Protein 4DYV (pdb70)

Organism: Xanthobacter autotrophicus (strain ATCC BAA-1158 / Py2) (NCBI:txid78245)

Structure (mmCIF, N/CA/C/O backbone):
data_4DYV
#
_entry.id   4DYV
#
_cell.length_a   71.901
_cell.length_b   83.046
_cell.length_c   93.503
_cell.angle_alpha   90.00
_cell.angle_beta   90.00
_cell.angle_gamma   90.00
#
_symmetry.space_group_name_H-M   'I 2 2 2'
#
loop_
_entity.id
_entity.type
_entity.pdbx_description
1 polymer 'Short-chain dehydrogenase/reductase SDR'
2 non-polymer 'CHLORIDE ION'
3 water water
#
loop_
_atom_site.group_PDB
_atom_site.id
_atom_site.type_symbol
_atom_site.label_atom_id
_atom_site.label_alt_id
_atom_site.label_comp_id
_atom_site.label_asym_id
_atom_site.label_entity_id
_atom_site.label_seq_id
_atom_site.pdbx_PDB_ins_code
_atom_site.Cartn_x
_atom_site.Cartn_y
_atom_site.Cartn_z
_atom_site.occupancy
_atom_site.B_iso_or_equiv
_atom_site.auth_seq_id
_atom_site.auth_comp_id
_atom_site.auth_asym_id
_atom_site.auth_atom_id
_atom_site.pdbx_PDB_model_num
ATOM 1 N N . LYS A 1 28 ? 27.310 14.272 13.101 1.00 36.84 28 LYS A N 1
ATOM 2 C CA . LYS A 1 28 ? 25.873 14.025 13.639 1.00 35.52 28 LYS A CA 1
ATOM 3 C C . LYS A 1 28 ? 25.823 13.852 15.193 1.00 31.80 28 LYS A C 1
ATOM 4 O O . LYS A 1 28 ? 25.050 14.595 15.768 1.00 32.62 28 LYS A O 1
ATOM 6 N N . LYS A 1 29 ? 26.596 12.967 15.891 1.00 28.67 29 LYS A N 1
ATOM 7 C CA . LYS A 1 29 ? 26.599 13.119 17.393 1.00 22.84 29 LYS A CA 1
ATOM 8 C C . LYS A 1 29 ? 27.536 14.274 17.731 1.00 19.43 29 LYS A C 1
ATOM 9 O O . LYS A 1 29 ? 28.547 14.402 17.024 1.00 18.54 29 LYS A O 1
ATOM 15 N N . ILE A 1 30 ? 27.245 15.058 18.773 1.00 17.15 30 ILE A N 1
ATOM 16 C CA . ILE A 1 30 ? 27.991 16.256 19.024 1.00 15.79 30 ILE A CA 1
ATOM 17 C C . ILE A 1 30 ? 28.655 16.075 20.407 1.00 16.16 30 ILE A C 1
ATOM 18 O O . ILE A 1 30 ? 27.952 15.762 21.374 1.00 16.29 30 ILE A O 1
ATOM 23 N N . ALA A 1 31 ? 29.953 16.422 20.503 1.00 15.60 31 ALA A N 1
ATOM 24 C CA . ALA A 1 31 ? 30.676 16.385 21.792 1.00 14.34 31 ALA A CA 1
ATOM 25 C C . ALA A 1 31 ? 31.224 17.685 22.189 1.00 15.02 31 ALA A C 1
ATOM 26 O O . ALA A 1 31 ? 31.681 18.414 21.336 1.00 15.92 31 ALA A O 1
ATOM 28 N N . ILE A 1 32 ? 31.251 17.993 23.507 1.00 12.79 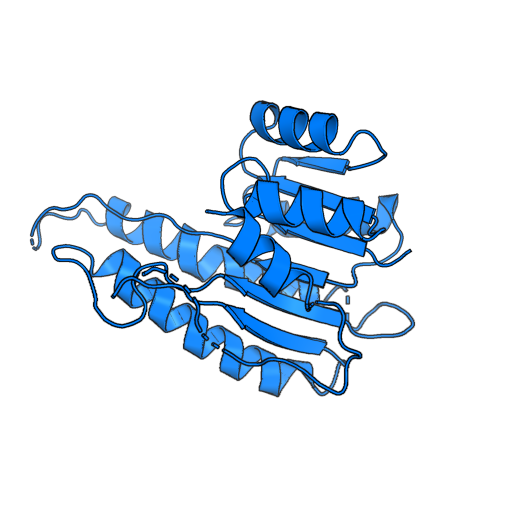32 ILE A N 1
ATOM 29 C CA . ILE A 1 32 ? 32.033 19.113 24.018 1.00 12.06 32 ILE A CA 1
ATOM 30 C C . ILE A 1 32 ? 33.187 18.468 24.774 1.00 13.27 32 ILE A C 1
ATOM 31 O O . ILE A 1 32 ? 32.952 17.557 25.596 1.00 13.59 32 ILE A O 1
ATOM 36 N N . VAL A 1 33 ? 34.416 18.894 24.469 1.00 11.54 33 VAL A N 1
ATOM 37 C CA . VAL A 1 33 ? 35.600 18.311 25.152 1.00 12.70 33 VAL A CA 1
ATOM 38 C C . VAL A 1 33 ? 36.290 19.438 25.879 1.00 12.65 33 VAL A C 1
ATOM 39 O O . VAL A 1 33 ? 36.719 20.435 25.225 1.00 13.73 33 VAL A O 1
ATOM 43 N N . THR A 1 34 ? 36.361 19.374 27.230 1.00 12.52 34 THR A N 1
ATOM 44 C CA . THR A 1 34 ? 37.131 20.400 27.973 1.00 12.37 34 THR A CA 1
ATOM 45 C C . THR A 1 34 ? 38.605 19.983 28.084 1.00 13.43 34 THR A C 1
ATOM 46 O O . THR A 1 34 ? 38.923 18.826 27.884 1.00 12.35 34 THR A O 1
ATOM 50 N N . GLY A 1 35 ? 39.492 20.947 28.375 1.00 13.74 35 GLY A N 1
ATOM 51 C CA . GLY A 1 35 ? 40.931 20.728 28.380 1.00 14.24 35 GLY A CA 1
ATOM 52 C C . GLY A 1 35 ? 41.386 20.253 27.007 1.00 14.80 35 GLY A C 1
ATOM 53 O O . GLY A 1 35 ? 42.337 19.482 26.859 1.00 13.66 35 GLY A O 1
ATOM 54 N N . ALA A 1 36 ? 40.735 20.749 25.959 1.00 12.52 36 ALA A N 1
ATOM 55 C CA . ALA A 1 36 ? 40.949 20.145 24.676 1.00 12.51 36 ALA A CA 1
ATOM 56 C C . ALA A 1 36 ? 42.237 20.575 23.977 1.00 14.37 36 ALA A C 1
ATOM 57 O O . ALA A 1 36 ? 42.542 20.054 22.799 1.00 15.45 36 ALA A O 1
ATOM 59 N N . GLY A 1 37 ? 42.939 21.584 24.546 1.00 13.54 37 GLY A N 1
ATOM 60 C CA . GLY A 1 37 ? 44.206 22.053 23.960 1.00 12.26 37 GLY A CA 1
ATOM 61 C C . GLY A 1 37 ? 45.443 21.223 24.291 1.00 14.33 37 GLY A C 1
ATOM 62 O O . GLY A 1 37 ? 46.558 21.506 23.799 1.00 15.96 37 GLY A O 1
ATOM 63 N N . SER A 1 38 ? 45.289 20.139 25.067 1.00 13.50 38 SER A N 1
ATOM 64 C CA . SER A 1 38 ? 46.468 19.411 25.441 1.00 15.67 38 SER A CA 1
ATOM 65 C C . SER A 1 38 ? 46.165 17.983 25.867 1.00 14.75 38 SER A C 1
ATOM 66 O O . SER A 1 38 ? 45.027 17.670 26.227 1.00 14.83 38 SER A O 1
ATOM 69 N N . GLY A 1 39 ? 47.188 17.149 25.848 1.00 13.69 39 GLY A N 1
ATOM 70 C CA . GLY A 1 39 ? 47.117 15.862 26.609 1.00 13.99 39 GLY A CA 1
ATOM 71 C C . GLY A 1 39 ? 45.901 15.047 26.223 1.00 14.17 39 GLY A C 1
ATOM 72 O O . GLY A 1 39 ? 45.605 14.850 25.042 1.00 14.89 39 GLY A O 1
ATOM 73 N N . VAL A 1 40 ? 45.245 14.492 27.247 1.00 13.53 40 VAL A N 1
ATOM 74 C CA . VAL A 1 40 ? 44.145 13.547 26.970 1.00 14.66 40 VAL A CA 1
ATOM 75 C C . VAL A 1 40 ? 42.965 14.268 26.358 1.00 14.08 40 VAL A C 1
ATOM 76 O O . VAL A 1 40 ? 42.269 13.713 25.563 1.00 13.35 40 VAL A O 1
ATOM 80 N N . GLY A 1 41 ? 42.777 15.545 26.709 1.00 13.09 41 GLY A N 1
ATOM 81 C CA . GLY A 1 41 ? 41.628 16.323 26.138 1.00 13.58 41 GLY A CA 1
ATOM 82 C C . GLY A 1 41 ? 41.811 16.440 24.613 1.00 13.91 41 GLY A C 1
ATOM 83 O O . GLY A 1 41 ? 40.891 16.189 23.831 1.00 12.50 41 GLY A O 1
ATOM 84 N N . ARG A 1 42 ? 42.997 16.846 24.172 1.00 14.37 42 ARG A N 1
ATOM 85 C CA . ARG A 1 42 ? 43.260 16.881 22.750 1.00 14.11 42 ARG A CA 1
ATOM 86 C C . ARG A 1 42 ? 43.080 15.513 22.099 1.00 12.51 42 ARG A C 1
ATOM 87 O O . ARG A 1 42 ? 42.442 15.411 21.034 1.00 13.71 42 ARG A O 1
ATOM 95 N N . ALA A 1 43 ? 43.637 14.459 22.686 1.00 12.72 43 ALA A N 1
ATOM 96 C CA . ALA A 1 43 ? 43.533 13.126 22.082 1.00 14.49 43 ALA A CA 1
ATOM 97 C C . ALA A 1 43 ? 42.058 12.681 21.976 1.00 13.96 43 ALA A C 1
ATOM 98 O O . ALA A 1 43 ? 41.636 12.119 20.921 1.00 14.10 43 ALA A O 1
ATOM 100 N N . VAL A 1 44 ? 41.270 12.937 23.034 1.00 13.01 44 VAL A N 1
ATOM 101 C CA . VAL A 1 44 ? 39.823 12.601 22.960 1.00 13.57 44 VAL A CA 1
ATOM 102 C C . VAL A 1 44 ? 39.107 13.395 21.881 1.00 14.11 44 VAL A C 1
ATOM 103 O O . VAL A 1 44 ? 38.315 12.833 21.086 1.00 15.83 44 VAL A O 1
ATOM 107 N N . ALA A 1 45 ? 39.363 14.702 21.815 1.00 13.28 45 ALA A N 1
ATOM 108 C CA . ALA A 1 45 ? 38.696 15.477 20.777 1.00 15.55 45 ALA A CA 1
ATOM 109 C C . ALA A 1 45 ? 39.031 14.976 19.363 1.00 13.85 45 ALA A C 1
ATOM 110 O O . ALA A 1 45 ? 38.102 14.840 18.522 1.00 15.65 45 ALA A O 1
ATOM 112 N N . VAL A 1 46 ? 40.311 14.782 19.074 1.00 14.29 46 VAL A N 1
ATOM 113 C CA . VAL A 1 46 ? 40.748 14.180 17.784 1.00 15.10 46 VAL A CA 1
ATOM 114 C C . VAL A 1 46 ? 40.112 12.788 17.516 1.00 16.68 46 VAL A C 1
ATOM 115 O O . VAL A 1 46 ? 39.563 12.553 16.397 1.00 18.57 46 VAL A O 1
ATOM 119 N N . ALA A 1 47 ? 40.073 11.911 18.512 1.00 15.04 47 ALA A N 1
ATOM 120 C CA . ALA A 1 47 ? 39.483 10.574 18.349 1.00 15.93 47 ALA A CA 1
ATOM 121 C C . ALA A 1 47 ? 37.947 10.654 18.149 1.00 16.66 47 ALA A C 1
ATOM 122 O O . ALA A 1 47 ? 37.415 9.873 17.280 1.00 17.37 47 ALA A O 1
ATOM 124 N N . LEU A 1 48 ? 37.233 11.507 18.912 1.00 16.02 48 LEU A N 1
ATOM 125 C CA . LEU A 1 48 ? 35.783 11.659 18.685 1.00 15.91 48 LEU A CA 1
ATOM 126 C C . LEU A 1 48 ? 35.512 12.202 17.297 1.00 16.91 48 LEU A C 1
ATOM 127 O O . LEU A 1 48 ? 34.619 11.687 16.547 1.00 15.09 48 LEU A O 1
ATOM 132 N N . ALA A 1 49 ? 36.275 13.205 16.885 1.00 17.08 49 ALA A N 1
ATOM 133 C CA . ALA A 1 49 ? 36.066 13.736 15.520 1.00 18.93 49 ALA A CA 1
ATOM 134 C C . ALA A 1 49 ? 36.349 12.648 14.458 1.00 21.86 49 ALA A C 1
ATOM 135 O O . ALA A 1 49 ? 35.538 12.513 13.479 1.00 21.61 49 ALA A O 1
ATOM 137 N N . GLY A 1 50 ? 37.416 11.846 14.664 1.00 20.90 50 GLY A N 1
ATOM 138 C CA . GLY A 1 50 ? 37.729 10.703 13.762 1.00 24.68 50 GLY A CA 1
ATOM 139 C C . GLY A 1 50 ? 36.626 9.663 13.684 1.00 26.18 50 GLY A C 1
ATOM 140 O O . GLY A 1 50 ? 36.424 9.063 12.634 1.00 25.01 50 GLY A O 1
ATOM 141 N N . ALA A 1 51 ? 35.855 9.537 14.743 1.00 24.19 51 ALA A N 1
ATOM 142 C CA . ALA A 1 51 ? 34.723 8.595 14.842 1.00 24.80 51 ALA A CA 1
ATOM 143 C C . ALA A 1 51 ? 33.452 9.257 14.320 1.00 24.67 51 ALA A C 1
ATOM 144 O O . ALA A 1 51 ? 32.363 8.700 14.475 1.00 25.55 51 ALA A O 1
ATOM 146 N N . GLY A 1 52 ? 33.588 10.473 13.808 1.00 23.98 52 GLY A N 1
ATOM 147 C CA . GLY A 1 52 ? 32.488 11.143 13.126 1.00 24.00 52 GLY A CA 1
ATOM 148 C C . GLY A 1 52 ? 31.659 12.124 13.969 1.00 22.34 52 GLY A C 1
ATOM 149 O O . GLY A 1 52 ? 30.600 12.637 13.504 1.00 21.79 52 GLY A O 1
ATOM 150 N N . TYR A 1 53 ? 32.119 12.472 15.173 1.00 18.32 53 TYR A N 1
ATOM 151 C CA . TYR A 1 53 ? 31.432 13.497 15.967 1.00 16.44 53 TYR A CA 1
ATOM 152 C C . TYR A 1 53 ? 31.726 14.857 15.512 1.00 17.71 53 TYR A C 1
ATOM 153 O O . TYR A 1 53 ? 32.830 15.119 15.008 1.00 17.76 53 TYR A O 1
ATOM 162 N N . GLY A 1 54 ? 30.750 15.756 15.691 1.00 18.17 54 GLY A N 1
ATOM 163 C CA . GLY A 1 54 ? 31.038 17.204 15.646 1.00 19.34 54 GLY A CA 1
ATOM 164 C C . GLY A 1 54 ? 31.594 17.575 17.028 1.00 20.82 54 GLY A C 1
ATOM 165 O O . GLY A 1 54 ? 31.095 17.069 18.057 1.00 18.69 54 GLY A O 1
ATOM 166 N N . VAL A 1 55 ? 32.643 18.370 17.037 1.00 17.55 55 VAL A N 1
ATOM 167 C CA . VAL A 1 55 ? 33.301 18.645 18.341 1.00 17.04 55 VAL A CA 1
ATOM 168 C C . VAL A 1 55 ? 33.498 20.133 18.637 1.00 18.72 55 VAL A C 1
ATOM 169 O O . VAL A 1 55 ? 34.090 20.914 17.799 1.00 19.78 55 VAL A O 1
ATOM 173 N N . ALA A 1 56 ? 33.058 20.530 19.831 1.00 15.17 56 ALA A N 1
ATOM 174 C CA . ALA A 1 56 ? 33.405 21.810 20.376 1.00 15.33 56 ALA A CA 1
ATOM 175 C C . ALA A 1 56 ? 34.608 21.648 21.339 1.00 15.71 56 ALA A C 1
ATOM 176 O O . ALA A 1 56 ? 34.597 20.775 22.233 1.00 16.65 56 ALA A O 1
ATOM 178 N N . LEU A 1 57 ? 35.654 22.480 21.143 1.00 14.18 57 LEU A N 1
ATOM 179 C CA . LEU A 1 57 ? 36.939 22.382 21.885 1.00 14.94 57 LEU A CA 1
ATOM 180 C C . LEU A 1 57 ? 36.992 23.478 22.897 1.00 15.16 57 LEU A C 1
ATOM 181 O O . LEU A 1 57 ? 37.023 24.667 22.521 1.00 16.65 57 LEU A O 1
ATOM 186 N N . ALA A 1 58 ? 36.956 23.112 24.191 1.00 14.86 58 ALA A N 1
ATOM 187 C CA . ALA A 1 58 ? 36.934 24.101 25.262 1.00 15.32 58 ALA A CA 1
ATOM 188 C C . ALA A 1 58 ? 38.246 24.032 26.023 1.00 15.52 58 ALA A C 1
ATOM 189 O O . ALA A 1 58 ? 38.786 22.949 26.289 1.00 16.38 58 ALA A O 1
ATOM 191 N N . GLY A 1 59 ? 38.805 25.206 26.299 1.00 17.53 59 GLY A N 1
ATOM 192 C CA . GLY A 1 59 ? 40.050 25.286 27.100 1.00 16.48 59 GLY A CA 1
ATOM 193 C C . GLY A 1 59 ? 40.404 26.745 27.302 1.00 18.40 59 GLY A C 1
ATOM 194 O O . GLY A 1 59 ? 39.831 27.620 26.625 1.00 17.35 59 GLY A O 1
ATOM 195 N N . ARG A 1 60 ? 41.385 26.997 28.169 1.00 17.66 60 ARG A N 1
ATOM 196 C CA . ARG A 1 60 ? 41.646 28.416 28.566 1.00 19.77 60 ARG A CA 1
ATOM 197 C C . ARG A 1 60 ? 42.333 29.199 27.420 1.00 21.00 60 ARG A C 1
ATOM 198 O O . ARG A 1 60 ? 42.076 30.422 27.255 1.00 21.60 60 ARG A O 1
ATOM 201 N N . ARG A 1 61 ? 43.205 28.520 26.651 1.00 17.87 61 ARG A N 1
ATOM 202 C CA . ARG A 1 61 ? 43.997 29.208 25.616 1.00 18.71 61 ARG A CA 1
ATOM 203 C C . ARG A 1 61 ? 43.587 28.878 24.185 1.00 18.30 61 ARG A C 1
ATOM 204 O O . ARG A 1 61 ? 43.502 27.708 23.779 1.00 16.37 61 ARG A O 1
ATOM 212 N N . LEU A 1 62 ? 43.332 29.944 23.404 1.00 16.53 62 LEU A N 1
ATOM 213 C CA . LEU A 1 62 ? 42.970 29.765 22.001 1.00 17.39 62 LEU A CA 1
ATOM 214 C C . LEU A 1 62 ? 44.085 29.081 21.210 1.00 16.34 62 LEU A C 1
ATOM 215 O O . LEU A 1 62 ? 43.759 28.282 20.295 1.00 16.92 62 LEU A O 1
ATOM 220 N N . ASP A 1 63 ? 45.355 29.396 21.501 1.00 17.35 63 ASP A N 1
ATOM 221 C CA . ASP A 1 63 ? 46.442 28.850 20.616 1.00 17.28 63 ASP A CA 1
ATOM 2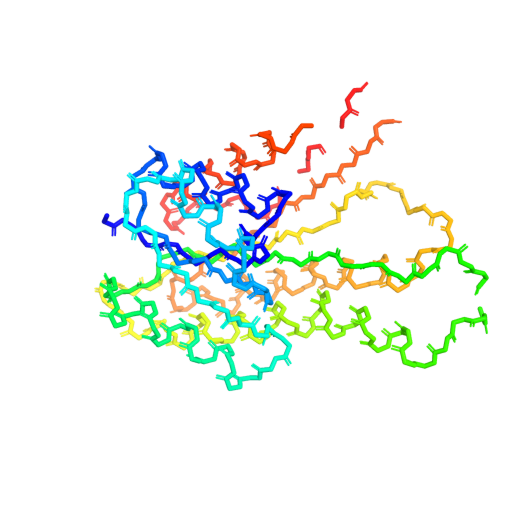22 C C . ASP A 1 63 ? 46.411 27.316 20.520 1.00 16.58 63 ASP A C 1
ATOM 223 O O . ASP A 1 63 ? 46.463 26.737 19.464 1.00 16.63 63 ASP A O 1
ATOM 228 N N . ALA A 1 64 ? 46.366 26.702 21.698 1.00 15.55 64 ALA A N 1
ATOM 229 C CA . ALA A 1 64 ? 46.417 25.241 21.741 1.00 12.72 64 ALA A CA 1
ATOM 230 C C . ALA A 1 64 ? 45.092 24.659 21.221 1.00 13.77 64 ALA A C 1
ATOM 231 O O . ALA A 1 64 ? 45.103 23.538 20.646 1.00 12.88 64 ALA A O 1
ATOM 233 N N . LEU A 1 65 ? 43.946 25.330 21.435 1.00 14.50 65 LEU A N 1
ATOM 234 C CA . LEU A 1 65 ? 42.701 24.890 20.826 1.00 14.81 65 LEU A CA 1
ATOM 235 C C . LEU A 1 65 ? 42.816 24.907 19.331 1.00 16.54 65 LEU A C 1
ATOM 236 O O . LEU A 1 65 ? 42.358 23.969 18.654 1.00 16.45 65 LEU A O 1
ATOM 241 N N . GLN A 1 66 ? 43.412 25.981 18.821 1.00 18.44 66 GLN A N 1
ATOM 242 C CA . GLN A 1 66 ? 43.606 26.000 17.358 1.00 19.79 66 GLN A CA 1
ATOM 243 C C . GLN A 1 66 ? 44.416 24.846 16.807 1.00 18.95 66 GLN A C 1
ATOM 244 O O . GLN A 1 66 ? 44.090 24.402 15.681 1.00 20.11 66 GLN A O 1
ATOM 250 N N . GLU A 1 67 ? 45.518 24.432 17.484 1.00 16.09 67 GLU A N 1
ATOM 251 C CA . GLU A 1 67 ? 46.287 23.355 17.015 1.00 15.84 67 GLU A CA 1
ATOM 252 C C . GLU A 1 67 ? 45.437 22.054 17.071 1.00 16.28 67 GLU A C 1
ATOM 253 O O . GLU A 1 67 ? 45.492 21.248 16.137 1.00 17.64 67 GLU A O 1
ATOM 259 N N . THR A 1 68 ? 44.664 21.842 18.139 1.00 14.72 68 THR A N 1
ATOM 260 C CA . THR A 1 68 ? 43.789 20.675 18.129 1.00 14.08 68 THR A CA 1
ATOM 261 C C . THR A 1 68 ? 42.831 20.738 16.893 1.00 15.65 68 THR A C 1
ATOM 262 O O . THR A 1 68 ? 42.621 19.721 16.236 1.00 15.64 68 THR A O 1
ATOM 266 N N . ALA A 1 69 ? 42.221 21.890 16.631 1.00 15.77 69 ALA A N 1
ATOM 267 C CA . ALA A 1 69 ? 41.270 22.003 15.491 1.00 17.90 69 ALA A CA 1
ATOM 268 C C . ALA A 1 69 ? 42.024 21.686 14.162 1.00 18.65 69 ALA A C 1
ATOM 269 O O . ALA A 1 69 ? 41.486 21.004 13.282 1.00 18.52 69 ALA A O 1
ATOM 271 N N . ALA A 1 70 ? 43.300 22.096 14.063 1.00 18.33 70 ALA A N 1
ATOM 272 C CA . ALA A 1 70 ? 44.101 21.819 12.851 1.00 20.02 70 ALA A CA 1
ATOM 273 C C . ALA A 1 70 ? 44.352 20.350 12.656 1.00 22.36 70 ALA A C 1
ATOM 274 O O . ALA A 1 70 ? 44.312 19.836 11.514 1.00 22.62 70 ALA A O 1
ATOM 276 N N . GLU A 1 71 ? 44.529 19.651 13.746 1.00 18.48 71 GLU A N 1
ATOM 277 C CA . GLU A 1 71 ? 44.694 18.234 13.715 1.00 21.44 71 GLU A CA 1
ATOM 278 C C . GLU A 1 71 ? 43.462 17.484 13.251 1.00 22.39 71 GLU A C 1
ATOM 279 O O . GLU A 1 71 ? 43.560 16.486 12.646 1.00 23.04 71 GLU A O 1
ATOM 285 N N . ILE A 1 72 ? 42.319 17.968 13.670 1.00 22.91 72 ILE A N 1
ATOM 286 C CA . ILE A 1 72 ? 41.025 17.464 13.251 1.00 24.13 72 ILE A CA 1
ATOM 287 C C . ILE A 1 72 ? 40.728 17.742 11.787 1.00 27.65 72 ILE A C 1
ATOM 288 O O . ILE A 1 72 ? 40.216 16.922 11.099 1.00 27.67 72 ILE A O 1
ATOM 293 N N . GLY A 1 73 ? 41.060 18.931 11.365 1.00 31.70 73 GLY A N 1
ATOM 294 C CA . GLY A 1 73 ? 41.045 19.269 9.973 1.00 38.75 73 GLY A CA 1
ATOM 295 C C . GLY A 1 73 ? 39.703 19.085 9.347 1.00 42.41 73 GLY A C 1
ATOM 296 O O . GLY A 1 73 ? 39.570 18.584 8.245 1.00 46.82 73 GLY A O 1
ATOM 297 N N . ASP A 1 74 ? 38.692 19.458 10.097 1.00 44.38 74 ASP A N 1
ATOM 298 C CA . ASP A 1 74 ? 37.343 19.360 9.636 1.00 44.06 74 ASP A CA 1
ATOM 299 C C . ASP A 1 74 ? 36.640 20.607 10.126 1.00 42.80 74 ASP A C 1
ATOM 300 O O . ASP A 1 74 ? 37.006 21.686 9.725 1.00 43.40 74 ASP A O 1
ATOM 305 N N . ASP A 1 75 ? 35.651 20.457 10.983 1.00 40.05 75 ASP A N 1
ATOM 306 C CA . ASP A 1 75 ? 34.886 21.604 11.385 1.00 36.90 75 ASP A CA 1
ATOM 307 C C . ASP A 1 75 ? 34.813 21.714 12.897 1.00 33.46 75 ASP A C 1
ATOM 308 O O . ASP A 1 75 ? 33.782 22.022 13.428 1.00 32.39 75 ASP A O 1
ATOM 313 N N . ALA A 1 76 ? 35.901 21.415 13.590 1.00 29.23 76 ALA A N 1
ATOM 314 C CA . ALA A 1 76 ? 35.899 21.609 15.060 1.00 24.64 76 ALA A CA 1
ATOM 315 C C . ALA A 1 76 ? 35.675 23.075 15.387 1.00 24.57 76 ALA A C 1
ATOM 316 O O . ALA A 1 76 ? 36.108 23.958 14.640 1.00 26.25 76 ALA A O 1
ATOM 318 N N . LEU A 1 77 ? 35.008 23.385 16.474 1.00 21.22 77 LEU A N 1
ATOM 319 C CA . LEU A 1 77 ? 34.712 24.714 16.852 1.00 19.74 77 LEU A CA 1
ATOM 320 C C . LEU A 1 77 ? 35.656 25.041 18.049 1.00 21.19 77 LEU A C 1
ATOM 321 O O . LEU A 1 77 ? 35.587 24.347 19.097 1.00 20.41 77 LEU A O 1
ATOM 326 N N . CYS A 1 78 ? 36.499 26.074 17.939 1.00 18.92 78 CYS A N 1
ATOM 327 C CA . CYS A 1 78 ? 37.314 26.453 19.105 1.00 18.04 78 CYS A CA 1
ATOM 328 C C . CYS A 1 78 ? 36.512 27.373 19.965 1.00 20.90 78 CYS A C 1
ATOM 329 O O . CYS A 1 78 ? 35.984 28.438 19.439 1.00 20.42 78 CYS A O 1
ATOM 332 N N . VAL A 1 79 ? 36.417 27.077 21.291 1.00 17.55 79 VAL A N 1
ATOM 333 C CA . VAL A 1 79 ? 35.708 27.969 22.228 1.00 18.61 79 VAL A CA 1
ATOM 334 C C . VAL A 1 79 ? 36.545 28.207 23.516 1.00 19.35 79 VAL A C 1
ATOM 335 O O . VAL A 1 79 ? 36.451 27.400 24.476 1.00 17.44 79 VAL A O 1
ATOM 339 N N . PRO A 1 80 ? 37.421 29.229 23.527 1.00 19.12 80 PRO A N 1
ATOM 340 C CA . PRO A 1 80 ? 38.147 29.597 24.746 1.00 19.62 80 PRO A CA 1
ATOM 341 C C . PRO A 1 80 ? 37.120 29.764 25.861 1.00 20.15 80 PRO A C 1
ATOM 342 O O . PRO A 1 80 ? 36.062 30.434 25.677 1.00 21.21 80 PRO A O 1
ATOM 346 N N . THR A 1 81 ? 37.379 29.116 26.975 1.00 18.03 81 THR A N 1
ATOM 347 C CA . THR A 1 81 ? 36.427 28.993 28.064 1.00 17.26 81 THR A CA 1
ATOM 348 C C . THR A 1 81 ? 37.181 28.894 29.370 1.00 17.19 81 THR A C 1
ATOM 349 O O . THR A 1 81 ? 38.226 28.236 29.439 1.00 17.65 81 THR A O 1
ATOM 353 N N . ASP A 1 82 ? 36.636 29.513 30.405 1.00 17.11 82 ASP A N 1
ATOM 354 C CA . ASP A 1 82 ? 37.131 29.268 31.754 1.00 19.13 82 ASP A CA 1
ATOM 355 C C . ASP A 1 82 ? 36.075 28.360 32.387 1.00 18.75 82 ASP A C 1
ATOM 356 O O . ASP A 1 82 ? 35.040 28.843 32.821 1.00 17.21 82 ASP A O 1
ATOM 361 N N . VAL A 1 83 ? 36.342 27.038 32.488 1.00 20.15 83 VAL A N 1
ATOM 362 C CA . VAL A 1 83 ? 35.264 26.179 33.085 1.00 22.50 83 VAL A CA 1
ATOM 363 C C . VAL A 1 83 ? 34.993 26.377 34.580 1.00 23.16 83 VAL A C 1
ATOM 364 O O . VAL A 1 83 ? 33.982 25.826 35.118 1.00 25.06 83 VAL A O 1
ATOM 368 N N . THR A 1 84 ? 35.768 27.229 35.262 1.00 19.89 84 THR A N 1
ATOM 369 C CA . THR A 1 84 ? 35.505 27.524 36.656 1.00 23.50 84 THR A CA 1
ATOM 370 C C . THR A 1 84 ? 34.538 28.654 36.773 1.00 21.73 84 THR A C 1
ATOM 371 O O . THR A 1 84 ? 34.106 29.001 37.868 1.00 22.99 84 THR A O 1
ATOM 375 N N . ASP A 1 85 ? 34.134 29.224 35.596 1.00 20.52 85 ASP A N 1
ATOM 376 C CA . ASP A 1 85 ? 33.273 30.413 35.590 1.00 20.86 85 ASP A CA 1
ATOM 377 C C . ASP A 1 85 ? 31.866 30.106 35.041 1.00 19.60 85 ASP A C 1
ATOM 378 O O . ASP A 1 85 ? 31.752 29.776 33.871 1.00 18.36 85 ASP A O 1
ATOM 383 N N . PRO A 1 86 ? 30.764 30.302 35.842 1.00 19.29 86 PRO A N 1
ATOM 384 C CA . PRO A 1 86 ? 29.466 29.864 35.332 1.00 19.51 86 PRO A CA 1
ATOM 385 C C . PRO A 1 86 ? 29.093 30.515 34.008 1.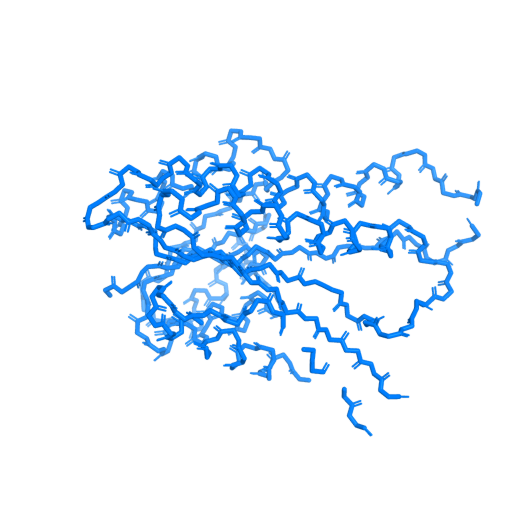00 19.32 86 PRO A C 1
ATOM 386 O O . PRO A 1 86 ? 28.522 29.869 33.123 1.00 17.50 86 PRO A O 1
ATOM 390 N N . ASP A 1 87 ? 29.364 31.822 33.886 1.00 20.09 87 ASP A N 1
ATOM 391 C CA . ASP A 1 87 ? 28.974 32.474 32.605 1.00 21.33 87 ASP A CA 1
ATOM 392 C C . ASP A 1 87 ? 29.748 31.946 31.410 1.00 19.79 87 ASP A C 1
ATOM 393 O O . ASP A 1 87 ? 29.172 31.805 30.371 1.00 19.59 87 ASP A O 1
ATOM 398 N N . SER A 1 88 ? 31.026 31.671 31.583 1.00 19.17 88 SER A N 1
ATOM 399 C CA . SER A 1 88 ? 31.883 31.169 30.488 1.00 18.67 88 SER A CA 1
ATOM 400 C C . SER A 1 88 ? 31.403 29.767 30.112 1.00 17.08 88 SER A C 1
ATOM 401 O O . SER A 1 88 ? 31.354 29.386 28.924 1.00 16.78 88 SER A O 1
ATOM 404 N N . VAL A 1 89 ? 31.036 28.997 31.157 1.00 17.29 89 VAL A N 1
ATOM 405 C CA . VAL A 1 89 ? 30.489 27.680 30.865 1.00 16.20 89 VAL A CA 1
ATOM 406 C C . VAL A 1 89 ? 29.179 27.772 30.062 1.00 17.71 89 VAL A C 1
ATOM 407 O O . VAL A 1 89 ? 28.945 27.012 29.103 1.00 17.08 89 VAL A O 1
ATOM 411 N N . ARG A 1 90 ? 28.259 28.619 30.507 1.00 18.51 90 ARG A N 1
ATOM 412 C CA . ARG A 1 90 ? 27.040 28.765 29.759 1.00 19.50 90 ARG A CA 1
ATOM 413 C C . ARG A 1 90 ? 27.341 29.178 28.336 1.00 18.86 90 ARG A C 1
ATOM 414 O O . ARG A 1 90 ? 26.713 28.684 27.426 1.00 18.90 90 ARG A O 1
ATOM 422 N N . ALA A 1 91 ? 28.314 30.082 28.145 1.00 19.32 91 ALA A N 1
ATOM 423 C CA . ALA A 1 91 ? 28.623 30.546 26.821 1.00 19.38 91 ALA A CA 1
ATOM 424 C C . ALA A 1 91 ? 29.153 29.434 25.933 1.00 16.58 91 ALA A C 1
ATOM 425 O O . ALA A 1 91 ? 28.854 29.382 24.752 1.00 17.94 91 ALA A O 1
ATOM 427 N N . LEU A 1 92 ? 29.902 28.505 26.532 1.00 17.30 92 LEU A N 1
ATOM 428 C CA . LEU A 1 92 ? 30.435 27.375 25.779 1.00 15.98 92 LEU A CA 1
ATOM 429 C C . LEU A 1 92 ? 29.315 26.493 25.274 1.00 15.42 92 LEU A C 1
ATOM 430 O O . LEU A 1 92 ? 29.296 26.091 24.140 1.00 15.08 92 LEU A O 1
ATOM 435 N N . PHE A 1 93 ? 28.371 26.144 26.137 1.00 15.99 93 PHE A N 1
ATOM 436 C CA . PHE A 1 93 ? 27.290 25.293 25.640 1.00 15.40 93 PHE A CA 1
ATOM 437 C C . PHE A 1 93 ? 26.380 25.993 24.607 1.00 17.09 93 PHE A C 1
ATOM 438 O O . PHE A 1 93 ? 25.992 25.400 23.616 1.00 18.08 93 PHE A O 1
ATOM 446 N N . THR A 1 94 ? 26.133 27.254 24.845 1.00 19.19 94 THR A N 1
ATOM 447 C CA . THR A 1 94 ? 25.338 28.070 23.866 1.00 19.41 94 THR A CA 1
ATOM 448 C C . THR A 1 94 ? 25.993 28.131 22.504 1.00 20.11 94 THR A C 1
ATOM 449 O O . THR A 1 94 ? 25.308 27.900 21.467 1.00 21.01 94 THR A O 1
ATOM 453 N N . ALA A 1 95 ? 27.303 28.391 22.453 1.00 19.14 95 ALA A N 1
ATOM 454 C CA . ALA A 1 95 ? 28.104 28.378 21.218 1.00 21.07 95 ALA A CA 1
ATOM 455 C C . ALA A 1 95 ? 27.997 26.999 20.500 1.00 20.21 95 ALA A C 1
ATOM 456 O O . ALA A 1 95 ? 27.864 26.890 19.248 1.00 18.85 95 ALA A O 1
ATOM 458 N N . THR A 1 96 ? 28.058 25.917 21.311 1.00 17.46 96 THR A N 1
ATOM 459 C CA . THR A 1 96 ? 27.952 24.586 20.773 1.00 16.85 96 THR A CA 1
ATOM 460 C C . THR A 1 96 ? 26.607 24.280 20.174 1.00 17.00 96 THR A C 1
ATOM 461 O O . THR A 1 96 ? 26.519 23.754 19.067 1.00 20.31 96 THR A O 1
ATOM 465 N N . VAL A 1 97 ? 25.573 24.649 20.897 1.00 18.69 97 VAL A N 1
ATOM 466 C CA . VAL A 1 97 ? 24.197 24.374 20.395 1.00 20.14 97 VAL A CA 1
ATOM 467 C C . VAL A 1 97 ? 23.921 25.286 19.156 1.00 22.00 97 VAL A C 1
ATOM 468 O O . VAL A 1 97 ? 23.383 24.836 18.152 1.00 23.77 97 VAL A O 1
ATOM 472 N N . GLU A 1 98 ? 24.432 26.510 19.238 1.00 24.30 98 GLU A N 1
ATOM 473 C CA . GLU A 1 98 ? 24.275 27.424 18.055 1.00 27.73 98 GLU A CA 1
ATOM 474 C C . GLU A 1 98 ? 24.923 26.799 16.803 1.00 27.18 98 GLU A C 1
ATOM 475 O O . GLU A 1 98 ? 24.330 26.806 15.703 1.00 27.32 98 GLU A O 1
ATOM 481 N N . LYS A 1 99 ? 26.113 26.243 16.929 1.00 25.75 99 LYS A N 1
ATOM 482 C CA . LYS A 1 99 ? 26.815 25.713 15.804 1.00 25.77 99 LYS A CA 1
ATOM 483 C C . LYS A 1 99 ? 26.325 24.369 15.351 1.00 27.71 99 LYS A C 1
ATOM 484 O O . LYS A 1 99 ? 26.192 24.073 14.102 1.00 25.98 99 LYS A O 1
ATOM 490 N N . PHE A 1 100 ? 26.093 23.492 16.339 1.00 25.73 100 PHE A N 1
ATOM 491 C CA . PHE A 1 100 ? 25.891 22.079 16.009 1.00 26.82 100 PHE A CA 1
ATOM 492 C C . PHE A 1 100 ? 24.477 21.597 16.238 1.00 25.25 100 PHE A C 1
ATOM 493 O O . PHE A 1 100 ? 24.153 20.522 15.715 1.00 28.20 100 PHE A O 1
ATOM 501 N N . GLY A 1 101 ? 23.707 22.299 17.044 1.00 23.30 101 GLY A N 1
ATOM 502 C CA . GLY A 1 101 ? 22.329 21.994 17.249 1.00 24.09 101 GLY A CA 1
ATOM 503 C C . GLY A 1 101 ? 21.908 21.264 18.501 1.00 24.25 101 GLY A C 1
ATOM 504 O O . GLY A 1 101 ? 20.761 21.278 18.820 1.00 26.44 101 GLY A O 1
ATOM 505 N N . ARG A 1 102 ? 22.863 20.660 19.249 1.00 21.24 102 ARG A N 1
ATOM 506 C CA . ARG A 1 102 ? 22.579 19.870 20.426 1.00 18.70 102 ARG A CA 1
ATOM 507 C C . ARG A 1 102 ? 23.939 19.440 20.999 1.00 18.73 102 ARG A C 1
ATOM 508 O O . ARG A 1 102 ? 24.954 19.812 20.431 1.00 18.16 102 ARG A O 1
ATOM 516 N N . VAL A 1 103 ? 23.904 18.784 22.168 1.00 16.38 103 VAL A N 1
ATOM 517 C CA . VAL A 1 103 ? 25.130 18.294 22.773 1.00 16.78 103 VAL A CA 1
ATOM 518 C C . VAL A 1 103 ? 24.842 16.849 23.253 1.00 15.83 103 VAL A C 1
ATOM 519 O O . VAL A 1 103 ? 24.004 16.653 24.147 1.00 15.95 103 VAL A O 1
ATOM 523 N N . ASP A 1 104 ? 25.488 15.869 22.616 1.00 14.13 104 ASP A N 1
ATOM 524 C CA . ASP A 1 104 ? 25.239 14.509 23.031 1.00 13.57 104 ASP A CA 1
ATOM 525 C C . ASP A 1 104 ? 26.216 13.989 24.094 1.00 13.62 104 ASP A C 1
ATOM 526 O O . ASP A 1 104 ? 25.840 13.076 24.872 1.00 13.80 104 ASP A O 1
ATOM 531 N N . VAL A 1 105 ? 27.439 14.501 24.043 1.00 12.36 105 VAL A N 1
ATOM 532 C CA . VAL A 1 105 ? 28.450 13.955 24.993 1.00 13.39 105 VAL A CA 1
ATOM 533 C C . VAL A 1 105 ? 29.225 15.115 25.544 1.00 12.89 105 VAL A C 1
ATOM 534 O O . VAL A 1 105 ? 29.611 16.084 24.832 1.00 14.17 105 VAL A O 1
ATOM 538 N N . LEU A 1 106 ? 29.494 15.071 26.868 1.00 12.59 106 LEU A N 1
ATOM 539 C CA . LEU A 1 106 ? 30.458 16.027 27.465 1.00 12.94 106 LEU A CA 1
ATOM 540 C C . LEU A 1 106 ? 31.607 15.196 28.009 1.00 12.96 106 LEU A C 1
ATOM 541 O O . LEU A 1 106 ? 31.369 14.290 28.773 1.00 12.92 106 LEU A O 1
ATOM 546 N N . PHE A 1 107 ? 32.846 15.521 27.625 1.00 12.60 107 PHE A N 1
ATOM 547 C CA . PHE A 1 107 ? 34.033 14.940 28.327 1.00 13.94 107 PHE A CA 1
ATOM 548 C C . PHE A 1 107 ? 34.510 16.011 29.267 1.00 13.29 107 PHE A C 1
ATOM 549 O O . PHE A 1 107 ? 35.108 17.049 28.868 1.00 12.69 107 PHE A O 1
ATOM 557 N N . ASN A 1 108 ? 34.213 15.789 30.539 1.00 12.92 108 ASN A N 1
ATOM 558 C CA . ASN A 1 108 ? 34.464 16.715 31.623 1.00 15.35 108 ASN A CA 1
ATOM 559 C C . ASN A 1 108 ? 35.849 16.433 32.115 1.00 16.93 108 ASN A C 1
ATOM 560 O O . ASN A 1 108 ? 36.120 15.442 32.868 1.00 18.15 108 ASN A O 1
ATOM 565 N N . ASN A 1 109 ? 36.802 17.226 31.656 1.00 15.70 109 ASN A N 1
ATOM 566 C CA . ASN A 1 109 ? 38.231 16.847 31.762 1.00 16.97 109 ASN A CA 1
ATOM 567 C C . ASN A 1 109 ? 39.006 17.966 32.357 1.00 21.13 109 ASN A C 1
ATOM 568 O O . ASN A 1 109 ? 39.106 19.057 31.718 1.00 22.16 109 ASN A O 1
ATOM 573 N N . ALA A 1 110 ? 39.486 17.761 33.586 1.00 19.33 110 ALA A N 1
ATOM 574 C CA . ALA A 1 110 ? 40.278 18.759 34.266 1.00 20.31 110 ALA A CA 1
ATOM 575 C C . ALA A 1 110 ? 41.313 17.967 34.958 1.00 21.95 110 ALA A C 1
ATOM 576 O O . ALA A 1 110 ? 41.154 16.733 35.109 1.00 23.02 110 ALA A O 1
ATOM 578 N N . GLY A 1 111 ? 42.428 18.600 35.330 1.00 20.73 111 GLY A N 1
ATOM 579 C CA . GLY A 1 111 ? 43.373 17.778 36.143 1.00 24.46 111 GLY A CA 1
ATOM 580 C C . GLY A 1 111 ? 44.545 18.670 36.531 1.00 26.28 111 GLY A C 1
ATOM 581 O O . GLY A 1 111 ? 45.570 18.620 35.878 1.00 31.82 111 GLY A O 1
ATOM 582 N N . THR A 1 112 ? 44.407 19.502 37.522 1.00 23.93 112 THR A N 1
ATOM 583 C CA . THR A 1 112 ? 45.634 20.221 37.992 1.00 24.18 112 THR A CA 1
ATOM 584 C C . THR A 1 112 ? 46.066 19.722 39.369 1.00 22.31 112 THR A C 1
ATOM 585 O O . THR A 1 112 ? 45.255 19.174 40.109 1.00 19.46 112 THR A O 1
ATOM 589 N N . GLY A 1 113 ? 47.316 19.968 39.768 1.00 21.75 113 GLY A N 1
ATOM 590 C CA . GLY A 1 113 ? 47.756 19.563 41.103 1.00 21.80 113 GLY A CA 1
ATOM 591 C C . GLY A 1 113 ? 48.365 20.776 41.771 1.00 21.99 113 GLY A C 1
ATOM 592 O O . GLY A 1 113 ? 48.717 21.749 41.076 1.00 21.60 113 GLY A O 1
ATOM 593 N N . ALA A 1 114 ? 48.547 20.751 43.094 1.00 18.38 114 ALA A N 1
ATOM 594 C CA . ALA A 1 114 ? 49.283 21.849 43.692 1.00 20.48 114 ALA A CA 1
ATOM 595 C C . ALA A 1 114 ? 50.747 21.346 43.692 1.00 21.31 114 ALA A C 1
ATOM 596 O O . ALA A 1 114 ? 51.015 20.185 43.439 1.00 19.71 114 ALA A O 1
ATOM 598 N N . PRO A 1 115 ? 51.697 22.216 44.041 1.00 22.26 115 PRO A N 1
ATOM 599 C CA . PRO A 1 115 ? 53.068 21.757 44.152 1.00 22.41 115 PRO A CA 1
ATOM 600 C C . PRO A 1 115 ? 53.252 20.628 45.145 1.00 22.07 115 PRO A C 1
ATOM 601 O O . PRO A 1 115 ? 52.539 20.500 46.189 1.00 21.51 115 PRO A O 1
ATOM 605 N N . ALA A 1 116 ? 54.183 19.765 44.804 1.00 22.09 116 ALA A N 1
ATOM 606 C CA . ALA A 1 116 ? 54.530 18.646 45.677 1.00 20.52 116 ALA A CA 1
ATOM 607 C C . ALA A 1 116 ? 55.386 19.073 46.887 1.00 21.49 116 ALA A C 1
ATOM 608 O O . ALA A 1 116 ? 56.626 18.782 46.970 1.00 22.72 116 ALA A O 1
ATOM 610 N N . ILE A 1 117 ? 54.737 19.729 47.857 1.00 17.43 117 ILE A N 1
ATOM 611 C CA . ILE A 1 117 ? 55.366 20.273 48.992 1.00 18.82 117 ILE A CA 1
ATOM 612 C C . ILE A 1 117 ? 54.544 19.805 50.225 1.00 19.44 117 ILE A C 1
ATOM 613 O O . ILE A 1 117 ? 53.375 19.324 50.062 1.00 17.00 117 ILE A O 1
ATOM 618 N N . PRO A 1 118 ? 55.150 19.916 51.414 1.00 19.19 118 PRO A N 1
ATOM 619 C CA . PRO A 1 118 ? 54.450 19.513 52.686 1.00 19.62 118 PRO A CA 1
ATOM 620 C C . PRO A 1 118 ? 53.074 20.171 52.690 1.00 17.92 118 PRO A C 1
ATOM 621 O O . PRO A 1 118 ? 52.896 21.350 52.340 1.00 16.78 118 PRO A O 1
ATOM 633 N N . GLU A 1 120 ? 51.079 21.366 54.892 1.00 15.20 120 GLU A N 1
ATOM 634 C CA . GLU A 1 120 ? 50.842 22.543 55.687 1.00 17.49 120 GLU A CA 1
ATOM 635 C C . GLU A 1 120 ? 51.554 23.775 55.095 1.00 18.56 120 GLU A C 1
ATOM 636 O O . GLU A 1 120 ? 51.300 24.904 55.552 1.00 20.09 120 GLU A O 1
ATOM 642 N N . ASP A 1 121 ? 52.421 23.577 54.096 1.00 18.31 121 ASP A N 1
ATOM 643 C CA . ASP A 1 121 ? 52.997 24.724 53.342 1.00 20.19 121 ASP A CA 1
ATOM 644 C C . ASP A 1 121 ? 52.126 25.257 52.225 1.00 19.93 121 ASP A C 1
ATOM 645 O O . ASP A 1 121 ? 52.370 26.375 51.690 1.00 19.33 121 ASP A O 1
ATOM 650 N N . LEU A 1 122 ? 51.054 24.520 51.860 1.00 15.69 122 LEU A N 1
ATOM 651 C CA . LEU A 1 122 ? 50.163 25.038 50.826 1.00 16.64 122 LEU A CA 1
ATOM 652 C C . LEU A 1 122 ? 49.412 26.256 51.251 1.00 16.49 122 LEU A C 1
ATOM 653 O O . LEU A 1 122 ? 48.820 26.334 52.346 1.00 19.07 122 LEU A O 1
ATOM 658 N N . THR A 1 123 ? 49.400 27.255 50.364 1.00 16.50 123 THR A N 1
ATOM 659 C CA . THR A 1 123 ? 48.642 28.442 50.657 1.00 18.91 123 THR A CA 1
ATOM 660 C C . THR A 1 123 ? 47.172 28.221 50.371 1.00 20.25 123 THR A C 1
ATOM 661 O O . THR A 1 123 ? 46.768 27.267 49.665 1.00 19.12 123 THR A O 1
ATOM 665 N N . PHE A 1 124 ? 46.366 29.049 50.989 1.00 19.88 124 PHE A N 1
ATOM 666 C CA . PHE A 1 124 ? 44.929 28.946 50.728 1.00 20.71 124 PHE A CA 1
ATOM 667 C C . PHE A 1 124 ? 44.642 29.096 49.223 1.00 21.78 124 PHE A C 1
ATOM 668 O O . PHE A 1 124 ? 43.793 28.402 48.679 1.00 19.98 124 PHE A O 1
ATOM 676 N N . ALA A 1 125 ? 45.327 30.025 48.524 1.00 19.31 125 ALA A N 1
ATOM 677 C CA . ALA A 1 125 ? 45.117 30.138 47.096 1.00 18.87 125 ALA A CA 1
ATOM 678 C C . ALA A 1 125 ? 45.524 28.908 46.273 1.00 18.38 125 ALA A C 1
ATOM 679 O O . ALA A 1 125 ? 44.861 28.605 45.290 1.00 20.87 125 ALA A O 1
ATOM 681 N N . GLN A 1 126 ? 46.572 28.210 46.668 1.00 16.98 126 GLN A N 1
ATOM 682 C CA . GLN A 1 126 ? 47.004 27.011 45.967 1.00 16.56 126 GLN A CA 1
ATOM 683 C C . GLN A 1 126 ? 45.955 25.928 46.175 1.00 17.19 126 GLN A C 1
ATOM 684 O O . GLN A 1 126 ? 45.636 25.210 45.222 1.00 17.27 126 GLN A O 1
ATOM 690 N N . TRP A 1 127 ? 45.448 25.833 47.384 1.00 15.96 127 TRP A N 1
ATOM 691 C CA . TRP A 1 127 ? 44.302 24.888 47.634 1.00 17.40 127 TRP A CA 1
ATOM 692 C C . TRP A 1 127 ? 43.054 25.206 46.776 1.00 18.60 127 TRP A C 1
ATOM 693 O O . TRP A 1 127 ? 42.517 24.316 46.080 1.00 16.97 127 TRP A O 1
ATOM 704 N N . LYS A 1 128 ? 42.574 26.485 46.826 1.00 17.02 128 LY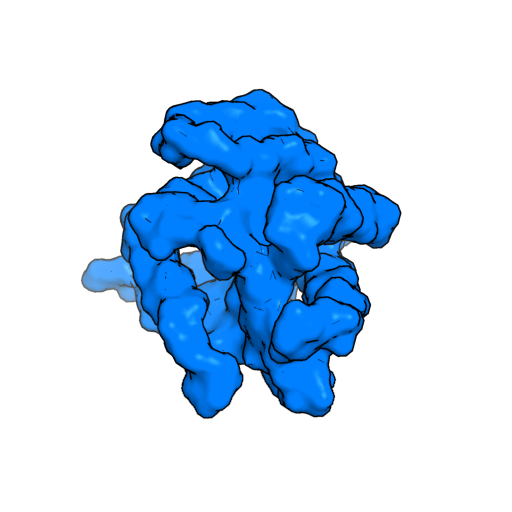S A N 1
ATOM 705 C CA . LYS A 1 128 ? 41.440 26.918 46.104 1.00 19.23 128 LYS A CA 1
ATOM 706 C C . LYS A 1 128 ? 41.638 26.700 44.585 1.00 18.03 128 LYS A C 1
ATOM 707 O O . LYS A 1 128 ? 40.708 26.322 43.884 1.00 17.68 128 LYS A O 1
ATOM 713 N N . GLN A 1 129 ? 42.862 26.846 44.072 1.00 17.25 129 GLN A N 1
ATOM 714 C CA . GLN A 1 129 ? 43.020 26.680 42.636 1.00 18.23 129 GLN A CA 1
ATOM 715 C C . GLN A 1 129 ? 42.709 25.231 42.204 1.00 17.63 129 GLN A C 1
ATOM 716 O O . GLN A 1 129 ? 42.081 25.007 41.140 1.00 17.63 129 GLN A O 1
ATOM 722 N N . VAL A 1 130 ? 43.160 24.276 43.033 1.00 15.52 130 VAL A N 1
ATOM 723 C CA . VAL A 1 130 ? 42.941 22.833 42.682 1.00 14.77 130 VAL A CA 1
ATOM 724 C C . VAL A 1 130 ? 41.430 22.517 42.844 1.00 13.68 130 VAL A C 1
ATOM 725 O O . VAL A 1 130 ? 40.856 21.780 42.009 1.00 13.79 130 VAL A O 1
ATOM 729 N N . VAL A 1 131 ? 40.815 23.013 43.915 1.00 15.41 131 VAL A N 1
ATOM 730 C CA . VAL A 1 131 ? 39.318 22.729 44.140 1.00 13.82 131 VAL A CA 1
ATOM 731 C C . VAL A 1 131 ? 38.528 23.350 42.978 1.00 13.59 131 VAL A C 1
ATOM 732 O O . VAL A 1 131 ? 37.662 22.707 42.390 1.00 12.65 131 VAL A O 1
ATOM 736 N N . ASP A 1 132 ? 38.883 24.594 42.588 1.00 15.11 132 ASP A N 1
ATOM 737 C CA . ASP A 1 132 ? 38.089 25.276 41.551 1.00 16.62 132 ASP A CA 1
ATOM 738 C C . ASP A 1 132 ? 38.257 24.523 40.241 1.00 17.92 132 ASP A C 1
ATOM 739 O O . ASP A 1 132 ? 37.254 24.354 39.530 1.00 16.22 132 ASP A O 1
ATOM 744 N N . THR A 1 133 ? 39.508 24.162 39.870 1.00 16.86 133 THR A N 1
ATOM 745 C CA . THR A 1 133 ? 39.769 23.523 38.603 1.00 17.87 133 THR A CA 1
ATOM 746 C C . THR A 1 133 ? 39.269 22.077 38.501 1.00 17.31 133 THR A C 1
ATOM 747 O O . THR A 1 133 ? 38.598 21.654 37.524 1.00 17.90 133 THR A O 1
ATOM 751 N N . ASN A 1 134 ? 39.558 21.328 39.543 1.00 15.48 134 ASN A N 1
ATOM 752 C CA . ASN A 1 134 ? 39.287 19.889 39.453 1.00 12.58 134 ASN A CA 1
ATOM 753 C C . ASN A 1 134 ? 37.874 19.515 39.899 1.00 14.71 134 ASN A C 1
ATOM 754 O O . ASN A 1 134 ? 37.407 18.441 39.556 1.00 13.85 134 ASN A O 1
ATOM 759 N N . LEU A 1 135 ? 37.227 20.350 40.674 1.00 12.37 135 LEU A N 1
ATOM 760 C CA . LEU A 1 135 ? 35.897 19.967 41.232 1.00 12.07 135 LEU A CA 1
ATOM 761 C C . LEU A 1 135 ? 34.763 20.942 40.837 1.00 12.58 135 LEU A C 1
ATOM 762 O O . LEU A 1 135 ? 33.795 20.521 40.227 1.00 12.62 135 LEU A O 1
ATOM 767 N N . THR A 1 136 ? 34.930 22.233 41.081 1.00 15.06 136 THR A N 1
ATOM 768 C CA . THR A 1 136 ? 33.951 23.230 40.675 1.00 14.40 136 THR A CA 1
ATOM 769 C C . THR A 1 136 ? 33.771 23.274 39.169 1.00 14.27 136 THR A C 1
ATOM 770 O O . THR A 1 136 ? 32.584 23.233 38.741 1.00 13.78 136 THR A O 1
ATOM 774 N N . GLY A 1 137 ? 34.864 23.239 38.368 1.00 14.54 137 GLY A N 1
ATOM 775 C CA . GLY A 1 137 ? 34.685 23.264 36.882 1.00 14.94 137 GLY A CA 1
ATOM 776 C C . GLY A 1 137 ? 33.759 22.090 36.418 1.00 15.17 137 GLY A C 1
ATOM 777 O O . GLY A 1 137 ? 32.797 22.276 35.690 1.00 13.75 137 GLY A O 1
ATOM 778 N N . PRO A 1 138 ? 34.111 20.862 36.769 1.00 13.85 138 PRO A N 1
ATOM 779 C CA . PRO A 1 138 ? 33.296 19.714 36.358 1.00 12.63 138 PRO A CA 1
ATOM 780 C C . PRO A 1 138 ? 31.854 19.787 36.875 1.00 10.90 138 PRO A C 1
ATOM 781 O O . PRO A 1 138 ? 30.939 19.377 36.177 1.00 11.87 138 PRO A O 1
ATOM 785 N N . PHE A 1 139 ? 31.676 20.341 38.081 1.00 10.36 139 PHE A N 1
ATOM 786 C CA . PHE A 1 139 ? 30.301 20.429 38.614 1.00 11.50 139 PHE A CA 1
ATOM 787 C C . PHE A 1 139 ? 29.521 21.455 37.776 1.00 11.59 139 PHE A C 1
ATOM 788 O O . PHE A 1 139 ? 28.378 21.205 37.363 1.00 12.25 139 PHE A O 1
ATOM 796 N N . LEU A 1 140 ? 30.153 22.610 37.504 1.00 11.64 140 LEU A N 1
ATOM 797 C CA . LEU A 1 140 ? 29.382 23.626 36.686 1.00 12.98 140 LEU A CA 1
ATOM 798 C C . LEU A 1 140 ? 29.104 23.124 35.273 1.00 14.06 140 LEU A C 1
ATOM 799 O O . LEU A 1 140 ? 28.040 23.377 34.703 1.00 13.72 140 LEU A O 1
ATOM 804 N N . CYS A 1 141 ? 30.045 22.417 34.668 1.00 12.36 141 CYS A N 1
ATOM 805 C CA . CYS A 1 141 ? 29.762 21.860 33.342 1.00 12.50 141 CYS A CA 1
ATOM 806 C C . CYS A 1 141 ? 28.687 20.777 33.386 1.00 13.16 141 CYS A C 1
ATOM 807 O O . CYS A 1 141 ? 27.907 20.637 32.456 1.00 11.84 141 CYS A O 1
ATOM 810 N N . THR A 1 142 ? 28.620 20.009 34.508 1.00 12.26 142 THR A N 1
ATOM 811 C CA . THR A 1 142 ? 27.590 18.997 34.623 1.00 11.21 142 THR A CA 1
ATOM 812 C C . THR A 1 142 ? 26.192 19.724 34.754 1.00 12.13 142 THR A C 1
ATOM 813 O O . THR A 1 142 ? 25.224 19.319 34.097 1.00 12.13 142 THR A O 1
ATOM 817 N N . GLN A 1 143 ? 26.126 20.781 35.576 1.00 12.37 143 GLN A N 1
ATOM 818 C CA . GLN A 1 143 ? 24.853 21.546 35.667 1.00 13.10 143 GLN A CA 1
ATOM 819 C C . GLN A 1 143 ? 24.430 22.052 34.277 1.00 12.43 143 GLN A C 1
ATOM 820 O O . GLN A 1 143 ? 23.233 21.886 33.928 1.00 13.82 143 GLN A O 1
ATOM 826 N N . GLU A 1 144 ? 25.356 22.620 33.523 1.00 11.78 144 GLU A N 1
ATOM 827 C CA . GLU A 1 144 ? 24.970 23.169 32.212 1.00 12.86 144 GLU A CA 1
ATOM 828 C C . GLU A 1 144 ? 24.605 22.052 31.250 1.00 14.59 144 GLU A C 1
ATOM 829 O O . GLU A 1 144 ? 23.644 22.166 30.482 1.00 13.75 144 GLU A O 1
ATOM 835 N N . ALA A 1 145 ? 25.308 20.921 31.324 1.00 13.01 145 ALA A N 1
ATOM 836 C CA . ALA A 1 145 ? 24.925 19.795 30.538 1.00 12.45 145 ALA A CA 1
ATOM 837 C C . ALA A 1 145 ? 23.502 19.307 30.889 1.00 12.36 145 ALA A C 1
ATOM 838 O O . ALA A 1 145 ? 22.752 18.894 29.967 1.00 13.21 145 ALA A O 1
ATOM 840 N N . PHE A 1 146 ? 23.112 19.296 32.155 1.00 11.53 146 PHE A N 1
ATOM 841 C CA . PHE A 1 146 ? 21.751 18.889 32.506 1.00 11.78 146 PHE A CA 1
ATOM 842 C C . PHE A 1 146 ? 20.757 19.892 31.818 1.00 13.87 146 PHE A C 1
ATOM 843 O O . PHE A 1 146 ? 19.725 19.429 31.282 1.00 14.36 146 PHE A O 1
ATOM 851 N N . ARG A 1 147 ? 21.065 21.166 31.903 1.00 15.45 147 ARG A N 1
ATOM 852 C CA . ARG A 1 147 ? 20.139 22.230 31.338 1.00 14.67 147 ARG A CA 1
ATOM 853 C C . ARG A 1 147 ? 20.001 21.948 29.833 1.00 15.99 147 ARG A C 1
ATOM 854 O O . ARG A 1 147 ? 18.848 21.909 29.300 1.00 16.34 147 ARG A O 1
ATOM 862 N N . VAL A 1 148 ? 21.111 21.708 29.177 1.00 14.17 148 VAL A N 1
ATOM 863 C CA . VAL A 1 148 ? 21.038 21.530 27.712 1.00 15.40 148 VAL A CA 1
ATOM 864 C C . VAL A 1 148 ? 20.472 20.197 27.313 1.00 15.10 148 VAL A C 1
ATOM 865 O O . VAL A 1 148 ? 19.573 20.068 26.399 1.00 15.25 148 VAL A O 1
ATOM 877 N N . LYS A 1 150 ? 18.548 18.098 28.934 1.00 14.28 150 LYS A N 1
ATOM 878 C CA . LYS A 1 150 ? 17.168 17.761 29.307 1.00 15.06 150 LYS A CA 1
ATOM 879 C C . LYS A 1 150 ? 16.210 18.511 28.334 1.00 14.71 150 LYS A C 1
ATOM 880 O O . LYS A 1 150 ? 15.041 18.070 28.175 1.00 15.43 150 LYS A O 1
ATOM 886 N N . ALA A 1 151 ? 16.743 19.579 27.736 1.00 16.10 151 ALA A N 1
ATOM 887 C CA . ALA A 1 151 ? 15.906 20.460 26.880 1.00 14.90 151 ALA A CA 1
ATOM 888 C C . ALA A 1 151 ? 15.847 20.063 25.456 1.00 15.44 151 ALA A C 1
ATOM 889 O O . ALA A 1 151 ? 14.919 20.462 24.712 1.00 15.61 151 ALA A O 1
ATOM 891 N N . GLN A 1 152 ? 16.830 19.306 25.004 1.00 15.16 152 GLN A N 1
ATOM 892 C CA . GLN A 1 152 ? 16.915 18.971 23.600 1.00 14.80 152 GLN A CA 1
ATOM 893 C C . GLN A 1 152 ? 16.023 17.821 23.169 1.00 14.57 152 GLN A C 1
ATOM 894 O O . GLN A 1 152 ? 15.426 17.091 24.012 1.00 15.47 152 GLN A O 1
ATOM 900 N N . GLU A 1 153 ? 15.924 17.584 21.845 1.00 15.61 153 GLU A N 1
ATOM 901 C CA . GLU A 1 153 ? 15.026 16.487 21.398 1.00 16.66 153 GLU A CA 1
ATOM 902 C C . GLU A 1 153 ? 15.718 15.766 20.258 1.00 17.25 153 GLU A C 1
ATOM 903 O O . GLU A 1 153 ? 16.114 16.417 19.258 1.00 17.95 153 GLU A O 1
ATOM 909 N N . PRO A 1 154 ? 15.908 14.448 20.365 1.00 17.65 154 PRO A N 1
ATOM 910 C CA . PRO A 1 154 ? 15.601 13.563 21.499 1.00 17.78 154 PRO A CA 1
ATOM 911 C C . PRO A 1 154 ? 16.335 14.019 22.708 1.00 14.73 154 PRO A C 1
ATOM 912 O O . PRO A 1 154 ? 17.397 14.678 22.593 1.00 16.95 154 PRO A O 1
ATOM 916 N N . ARG A 1 155 ? 15.793 13.706 23.847 1.00 15.26 155 ARG A N 1
ATOM 917 C CA . ARG A 1 155 ? 16.293 14.237 25.125 1.00 14.15 155 ARG A CA 1
ATOM 918 C C . ARG A 1 155 ? 17.526 13.344 25.545 1.00 14.43 155 ARG A C 1
ATOM 919 O O . ARG A 1 155 ? 17.557 12.169 25.191 1.00 14.77 155 ARG A O 1
ATOM 927 N N . GLY A 1 156 ? 18.396 13.941 26.310 1.00 15.66 156 GLY A N 1
ATOM 928 C CA . GLY A 1 156 ? 19.431 13.199 27.084 1.00 15.67 156 GLY A CA 1
ATOM 929 C C . GLY A 1 156 ? 20.789 13.226 26.379 1.00 16.72 156 GLY A C 1
ATOM 930 O O . GLY A 1 156 ? 21.046 13.906 25.377 1.00 15.91 156 GLY A O 1
ATOM 931 N N . GLY A 1 157 ? 21.679 12.431 26.924 1.00 13.96 157 GLY A N 1
ATOM 932 C CA . GLY A 1 157 ? 23.041 12.322 26.481 1.00 12.82 157 GLY A CA 1
ATOM 933 C C . GLY A 1 157 ? 23.898 11.689 27.582 1.00 12.99 157 GLY A C 1
ATOM 934 O O . GLY A 1 157 ? 23.401 11.147 28.504 1.00 13.21 157 GLY A O 1
ATOM 935 N N . ARG A 1 158 ? 25.192 11.842 27.439 1.00 11.08 158 ARG A N 1
ATOM 936 C CA . ARG A 1 158 ? 26.121 11.245 28.367 1.00 11.27 158 ARG A CA 1
ATOM 937 C C . ARG A 1 158 ? 27.222 12.167 28.796 1.00 10.93 158 ARG A C 1
ATOM 938 O O . ARG A 1 158 ? 27.726 12.850 28.013 1.00 12.50 158 ARG A O 1
ATOM 946 N N . ILE A 1 159 ? 27.591 12.097 30.051 1.00 11.98 159 ILE A N 1
ATOM 947 C CA . ILE A 1 159 ? 28.689 12.857 30.590 1.00 10.42 159 ILE A CA 1
ATOM 948 C C . ILE A 1 159 ? 29.779 11.882 31.029 1.00 12.30 159 ILE A C 1
ATOM 949 O O . ILE A 1 159 ? 29.489 11.003 31.768 1.00 11.76 159 ILE A O 1
ATOM 954 N N . ILE A 1 160 ? 31.004 12.095 30.565 1.00 11.61 160 ILE A N 1
ATOM 955 C CA . ILE A 1 160 ? 32.125 11.198 30.931 1.00 12.13 160 ILE A CA 1
ATOM 956 C C . ILE A 1 160 ? 33.086 12.090 31.681 1.00 11.08 160 ILE A C 1
ATOM 957 O O . ILE A 1 160 ? 33.577 13.047 31.166 1.00 11.50 160 ILE A O 1
ATOM 962 N N . ASN A 1 161 ? 33.323 11.743 32.946 1.00 11.36 161 ASN A N 1
ATOM 963 C CA . ASN A 1 161 ? 34.216 12.487 33.841 1.00 10.92 161 ASN A CA 1
ATOM 964 C C . ASN A 1 161 ? 35.607 11.854 33.864 1.00 12.79 161 ASN A C 1
ATOM 965 O O . ASN A 1 161 ? 35.755 10.638 33.934 1.00 11.82 161 ASN A O 1
ATOM 970 N N . ASN A 1 162 ? 36.610 12.711 33.721 1.00 13.26 162 ASN A N 1
ATOM 971 C CA . ASN A 1 162 ? 37.983 12.183 33.728 1.00 13.68 162 ASN A CA 1
ATOM 972 C C . ASN A 1 162 ? 38.446 12.266 35.185 1.00 12.47 162 ASN A C 1
ATOM 973 O O . ASN A 1 162 ? 38.476 13.344 35.808 1.00 14.09 162 ASN A O 1
ATOM 978 N N . GLY A 1 163 ? 38.791 11.099 35.709 1.00 12.52 163 GLY A N 1
ATOM 979 C CA . GLY A 1 163 ? 39.093 10.918 37.136 1.00 13.42 163 GLY A CA 1
ATOM 980 C C . GLY A 1 163 ? 40.575 11.099 37.316 1.00 13.52 163 GLY A C 1
ATOM 981 O O . GLY A 1 163 ? 41.232 11.990 36.685 1.00 13.64 163 GLY A O 1
ATOM 982 N N . SER A 1 164 ? 41.125 10.251 38.197 1.00 12.54 164 SER A N 1
ATOM 983 C CA . SER A 1 164 ? 42.537 10.381 38.631 1.00 13.97 164 SER A CA 1
ATOM 984 C C . SER A 1 164 ? 43.554 9.790 37.626 1.00 15.63 164 SER A C 1
ATOM 985 O O . SER A 1 164 ? 43.210 8.945 36.778 1.00 16.41 164 SER A O 1
ATOM 988 N N . ILE A 1 165 ? 44.823 10.249 37.701 1.00 14.14 165 ILE A N 1
ATOM 989 C CA . ILE A 1 165 ? 45.899 9.490 36.981 1.00 14.31 165 ILE A CA 1
ATOM 990 C C . ILE A 1 165 ? 46.721 8.618 37.943 1.00 15.70 165 ILE A C 1
ATOM 991 O O . ILE A 1 165 ? 47.701 7.980 37.514 1.00 15.89 165 ILE A O 1
ATOM 996 N N . SER A 1 166 ? 46.317 8.532 39.196 1.00 15.70 166 SER A N 1
ATOM 997 C CA . SER A 1 166 ? 47.083 7.664 40.200 1.00 18.74 166 SER A CA 1
ATOM 998 C C . SER A 1 166 ? 46.066 6.829 40.893 1.00 20.56 166 SER A C 1
ATOM 999 O O . SER A 1 166 ? 46.000 6.766 42.129 1.00 21.06 166 SER A O 1
ATOM 1002 N N . ALA A 1 167 ? 45.242 6.158 40.128 1.00 20.27 167 ALA A N 1
ATOM 1003 C CA . ALA A 1 167 ? 44.008 5.525 40.738 1.00 26.80 167 ALA A CA 1
ATOM 1004 C C . ALA A 1 167 ? 44.198 4.615 41.988 1.00 28.59 167 ALA A C 1
ATOM 1005 O O . ALA A 1 167 ? 43.421 4.664 42.968 1.00 33.70 167 ALA A O 1
ATOM 1007 N N . THR A 1 168 ? 45.152 3.757 41.989 1.00 28.37 168 THR A N 1
ATOM 1008 C CA . THR A 1 168 ? 45.148 2.850 43.139 1.00 28.80 168 THR A CA 1
ATOM 1009 C C . THR A 1 168 ? 46.084 3.246 44.271 1.00 28.69 168 THR A C 1
ATOM 1010 O O . THR A 1 168 ? 46.232 2.529 45.213 1.00 27.62 168 THR A O 1
ATOM 1014 N N . SER A 1 169 ? 46.801 4.331 44.079 1.00 24.47 169 SER A N 1
ATOM 1015 C CA . SER A 1 169 ? 47.647 4.825 45.122 1.00 27.44 169 SER A CA 1
ATOM 1016 C C . SER A 1 169 ? 48.043 6.255 44.979 1.00 23.13 169 SER A C 1
ATOM 1017 O O . SER A 1 169 ? 48.680 6.628 44.078 1.00 21.86 169 SER A O 1
ATOM 1020 N N . PRO A 1 170 ? 47.642 7.022 46.068 1.00 22.15 170 PRO A N 1
ATOM 1021 C CA . PRO A 1 170 ? 48.036 8.436 45.981 1.00 20.35 170 PRO A CA 1
ATOM 1022 C C . PRO A 1 170 ? 49.562 8.712 46.015 1.00 18.84 170 PRO A C 1
ATOM 1023 O O . PRO A 1 170 ? 50.261 8.047 46.714 1.00 17.59 170 PRO A O 1
ATOM 1027 N N . ARG A 1 171 ? 50.004 9.715 45.267 1.00 17.82 171 ARG A N 1
ATOM 1028 C CA . ARG A 1 171 ? 51.400 10.116 45.343 1.00 19.55 171 ARG A CA 1
ATOM 1029 C C . ARG A 1 171 ? 51.606 10.897 46.651 1.00 18.93 171 ARG A C 1
ATOM 1030 O O . ARG A 1 171 ? 50.679 11.500 47.216 1.00 17.55 171 ARG A O 1
ATOM 1038 N N . PRO A 1 172 ? 52.844 10.948 47.131 1.00 19.27 172 PRO A N 1
ATOM 1039 C CA . PRO A 1 172 ? 53.200 11.798 48.247 1.00 18.50 172 PRO A CA 1
ATOM 1040 C C . PRO A 1 172 ? 52.850 13.264 47.901 1.00 17.55 172 PRO A C 1
ATOM 1041 O O . PRO A 1 172 ? 52.915 13.703 46.735 1.00 17.56 172 PRO A O 1
ATOM 1045 N N . TYR A 1 173 ? 52.520 14.052 48.934 1.00 16.51 173 TYR A N 1
ATOM 1046 C CA . TYR A 1 173 ? 52.289 15.471 48.763 1.00 15.78 173 TYR A CA 1
ATOM 1047 C C . TYR A 1 173 ? 51.208 15.743 47.741 1.00 15.39 173 TYR A C 1
ATOM 1048 O O . TYR A 1 173 ? 51.359 16.659 46.897 1.00 16.28 173 TYR A O 1
ATOM 1057 N N . SER A 1 174 ? 50.094 14.963 47.802 1.00 16.01 174 SER A N 1
ATOM 1058 C CA . SER A 1 174 ? 49.078 15.202 46.735 1.00 16.46 174 SER A CA 1
ATOM 1059 C C . SER A 1 174 ? 47.657 15.433 47.345 1.00 15.82 174 SER A C 1
ATOM 1060 O O . SER A 1 174 ? 46.681 15.235 46.641 1.00 15.83 174 SER A O 1
ATOM 1063 N N . ALA A 1 175 ? 47.539 15.870 48.618 1.00 15.22 175 ALA A N 1
ATOM 1064 C CA . ALA A 1 175 ? 46.147 15.905 49.197 1.00 13.73 175 ALA A CA 1
ATOM 1065 C C . ALA A 1 175 ? 45.130 16.697 48.347 1.00 14.27 175 ALA A C 1
ATOM 1066 O O . ALA A 1 175 ? 44.004 16.208 48.167 1.00 13.58 175 ALA A O 1
ATOM 1068 N N . PRO A 1 176 ? 45.462 17.889 47.793 1.00 14.66 176 PRO A N 1
ATOM 1069 C CA . PRO A 1 176 ? 44.424 18.625 47.033 1.00 14.55 176 PRO A CA 1
ATOM 1070 C C . PRO A 1 176 ? 44.009 17.808 45.780 1.00 15.77 176 PRO A C 1
ATOM 1071 O O . PRO A 1 176 ? 42.816 17.757 45.462 1.00 14.54 176 PRO A O 1
ATOM 1075 N N . TYR A 1 177 ? 45.014 17.262 45.062 1.00 12.84 177 TYR A N 1
ATOM 1076 C CA . TYR A 1 177 ? 44.689 16.463 43.836 1.00 14.21 177 TYR A CA 1
ATOM 1077 C C . TYR A 1 177 ? 43.884 15.201 44.284 1.00 12.91 177 TYR A C 1
ATOM 1078 O O . TYR A 1 177 ? 42.843 14.949 43.681 1.00 14.43 177 TYR A O 1
ATOM 1087 N N . THR A 1 178 ? 44.315 14.506 45.308 1.00 13.33 178 THR A N 1
ATOM 1088 C CA . THR A 1 178 ? 43.683 13.232 45.662 1.00 12.47 178 THR A CA 1
ATOM 1089 C C . THR A 1 178 ? 42.251 13.462 46.177 1.00 13.46 178 THR A C 1
ATOM 1090 O O . THR A 1 178 ? 41.317 12.731 45.828 1.00 13.19 178 THR A O 1
ATOM 1094 N N . ALA A 1 179 ? 42.078 14.532 47.003 1.00 14.24 179 ALA A N 1
ATOM 1095 C CA . ALA A 1 179 ? 40.736 14.813 47.522 1.00 14.41 179 ALA A CA 1
ATOM 1096 C C . ALA A 1 179 ? 39.829 15.200 46.369 1.00 14.99 179 ALA A C 1
ATOM 1097 O O . ALA A 1 179 ? 38.692 14.723 46.288 1.00 11.63 179 ALA A O 1
ATOM 1099 N N . THR A 1 180 ? 40.284 16.083 45.454 1.00 12.26 180 THR A N 1
ATOM 1100 C CA . THR A 1 180 ? 39.361 16.522 44.413 1.00 13.46 180 THR A CA 1
ATOM 1101 C C . THR A 1 180 ? 39.081 15.407 43.405 1.00 14.19 180 THR A C 1
ATOM 1102 O O . THR A 1 180 ? 37.960 15.357 42.857 1.00 12.26 180 THR A O 1
ATOM 1106 N N . LYS A 1 181 ? 40.051 14.495 43.118 1.00 12.48 181 LYS A N 1
ATOM 1107 C CA . LYS A 1 181 ? 39.691 13.405 42.177 1.00 12.40 181 LYS A CA 1
ATOM 1108 C C . LYS A 1 181 ? 38.821 12.398 42.826 1.00 11.73 181 LYS A C 1
ATOM 1109 O O . LYS A 1 181 ? 37.950 11.776 42.174 1.00 12.82 181 LYS A O 1
ATOM 1115 N N . HIS A 1 182 ? 39.012 12.161 44.132 1.00 11.38 182 HIS A N 1
ATOM 1116 C CA . HIS A 1 182 ? 37.969 11.337 44.832 1.00 12.11 182 HIS A CA 1
ATOM 1117 C C . HIS A 1 182 ? 36.607 12.010 44.803 1.00 12.30 182 HIS A C 1
ATOM 1118 O O . HIS A 1 182 ? 35.586 11.321 44.712 1.00 13.49 182 HIS A O 1
ATOM 1125 N N . ALA A 1 183 ? 36.573 13.356 44.909 1.00 11.21 183 ALA A N 1
ATOM 1126 C CA . ALA A 1 183 ? 35.264 14.056 44.836 1.00 11.27 183 ALA A CA 1
ATOM 1127 C C . ALA A 1 183 ? 34.588 13.752 43.499 1.00 13.22 183 ALA A C 1
ATOM 1128 O O . ALA A 1 183 ? 33.360 13.666 43.452 1.00 12.14 183 ALA A O 1
ATOM 1130 N N . ILE A 1 184 ? 35.381 13.637 42.404 1.00 11.24 184 ILE A N 1
ATOM 1131 C CA . ILE A 1 184 ? 34.779 13.343 41.083 1.00 10.75 184 ILE A CA 1
ATOM 1132 C C . ILE A 1 184 ? 34.037 12.009 41.073 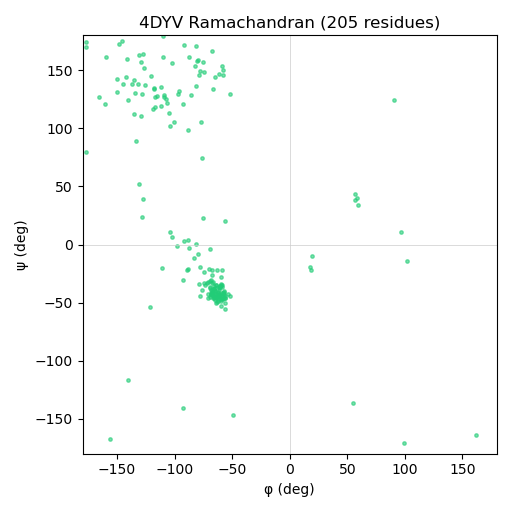1.00 13.00 184 ILE A C 1
ATOM 1133 O O . ILE A 1 184 ? 32.964 11.917 40.493 1.00 11.17 184 ILE A O 1
ATOM 1138 N N . THR A 1 185 ? 34.555 11.002 41.808 1.00 12.88 185 THR A N 1
ATOM 1139 C CA . THR A 1 185 ? 33.809 9.731 41.935 1.00 12.12 185 THR A CA 1
ATOM 1140 C C . THR A 1 185 ? 32.398 9.957 42.553 1.00 10.83 185 THR A C 1
ATOM 1141 O O . THR A 1 185 ? 31.443 9.363 42.078 1.00 11.65 185 THR A O 1
ATOM 1145 N N . GLY A 1 186 ? 32.317 10.801 43.574 1.00 11.37 186 GLY A N 1
ATOM 1146 C CA . GLY A 1 186 ? 31.003 11.114 44.237 1.00 11.97 186 GLY A CA 1
ATOM 1147 C C . GLY A 1 186 ? 30.117 11.852 43.243 1.00 12.39 186 GLY A C 1
ATOM 1148 O O . GLY A 1 186 ? 28.943 11.592 43.118 1.00 11.33 186 GLY A O 1
ATOM 1149 N N . LEU A 1 187 ? 30.710 12.816 42.531 1.00 11.88 187 LEU A N 1
ATOM 1150 C CA . LEU A 1 187 ? 29.938 13.633 41.545 1.00 11.05 187 LEU A CA 1
ATOM 1151 C C . LEU A 1 187 ? 29.378 12.645 40.507 1.00 11.06 187 LEU A C 1
ATOM 1152 O O . LEU A 1 187 ? 28.215 12.801 40.107 1.00 11.42 187 LEU A O 1
ATOM 1157 N N . THR A 1 188 ? 30.186 11.684 39.962 1.00 10.13 188 THR A N 1
ATOM 1158 C CA . THR A 1 188 ? 29.699 10.731 38.957 1.00 11.81 188 THR A CA 1
ATOM 1159 C C . THR A 1 188 ? 28.545 9.963 39.529 1.00 13.24 188 THR A C 1
ATOM 1160 O O . THR A 1 188 ? 27.504 9.813 38.864 1.00 11.62 188 THR A O 1
ATOM 1164 N N . LYS A 1 189 ? 28.687 9.507 40.788 1.00 11.60 189 LYS A N 1
ATOM 1165 C CA . LYS A 1 189 ? 27.595 8.674 41.323 1.00 12.20 189 LYS A CA 1
ATOM 1166 C C . LYS A 1 189 ? 26.276 9.495 41.400 1.00 11.53 189 LYS A C 1
ATOM 1167 O O . LYS A 1 189 ? 25.194 9.024 41.016 1.00 13.36 189 LYS A O 1
ATOM 1173 N N . SER A 1 190 ? 26.357 10.696 41.898 1.00 12.62 190 SER A N 1
ATOM 1174 C CA . SER A 1 190 ? 25.124 11.517 41.995 1.00 13.21 190 SER A CA 1
ATOM 1175 C C . SER A 1 190 ? 24.607 11.953 40.642 1.00 13.22 190 SER A C 1
ATOM 1176 O O . SER A 1 190 ? 23.367 12.063 40.452 1.00 13.71 190 SER A O 1
ATOM 1179 N N . THR A 1 191 ? 25.534 12.154 39.706 1.00 12.03 191 THR A N 1
ATOM 1180 C CA . THR A 1 191 ? 25.078 12.553 38.370 1.00 11.15 191 THR A CA 1
ATOM 1181 C C . THR A 1 191 ? 24.329 11.404 37.669 1.00 12.64 191 THR A C 1
ATOM 1182 O O . THR A 1 191 ? 23.259 11.624 37.016 1.00 13.23 191 THR A O 1
ATOM 1186 N N . SER A 1 192 ? 24.805 10.173 37.831 1.00 13.44 192 SER A N 1
ATOM 1187 C CA . SER A 1 192 ? 24.090 9.011 37.286 1.00 13.02 192 SER A CA 1
ATOM 1188 C C . SER A 1 192 ? 22.722 8.917 37.908 1.00 13.78 192 SER A C 1
ATOM 1189 O O . SER A 1 192 ? 21.720 8.690 37.195 1.00 14.79 192 SER A O 1
ATOM 1192 N N . LEU A 1 193 ? 22.647 9.042 39.223 1.00 14.42 193 LEU A N 1
ATOM 1193 C CA . LEU A 1 193 ? 21.310 8.894 39.873 1.00 16.14 193 LEU A CA 1
ATOM 1194 C C . LEU A 1 193 ? 20.376 10.018 39.402 1.00 16.83 193 LEU A C 1
ATOM 1195 O O . LEU A 1 193 ? 19.235 9.711 38.995 1.00 17.40 193 LEU A O 1
ATOM 1200 N N . ASP A 1 194 ? 20.825 11.265 39.474 1.00 14.54 194 ASP A N 1
ATOM 1201 C CA . ASP A 1 194 ? 19.991 12.441 39.167 1.00 15.57 194 ASP A CA 1
ATOM 1202 C C . ASP A 1 194 ? 19.763 12.603 37.695 1.00 15.00 194 ASP A C 1
ATOM 1203 O O . ASP A 1 194 ? 18.772 13.228 37.282 1.00 16.42 194 ASP A O 1
ATOM 1208 N N . GLY A 1 195 ? 20.650 12.050 36.850 1.00 15.30 195 GLY A N 1
ATOM 1209 C CA . GLY A 1 195 ? 20.457 12.217 35.374 1.00 15.52 195 GLY A CA 1
ATOM 1210 C C . GLY A 1 195 ? 19.399 11.304 34.744 1.00 16.27 195 GLY A C 1
ATOM 1211 O O . GLY A 1 195 ? 18.908 11.606 33.654 1.00 15.65 195 GLY A O 1
ATOM 1212 N N . ARG A 1 196 ? 19.034 10.206 35.430 1.00 16.42 196 ARG A N 1
ATOM 1213 C CA . ARG A 1 196 ? 18.280 9.185 34.813 1.00 17.56 196 ARG A CA 1
ATOM 1214 C C . ARG A 1 196 ? 16.941 9.777 34.333 1.00 17.48 196 ARG A C 1
ATOM 1215 O O . ARG A 1 196 ? 16.451 9.397 33.263 1.00 17.51 196 ARG A O 1
ATOM 1223 N N . VAL A 1 197 ? 16.400 10.719 35.115 1.00 19.13 197 VAL A N 1
ATOM 1224 C CA . VAL A 1 197 ? 15.007 11.221 34.786 1.00 19.52 197 VAL A CA 1
ATOM 1225 C C . VAL A 1 197 ? 15.042 11.991 33.480 1.00 19.17 197 VAL A C 1
ATOM 1226 O O . VAL A 1 197 ? 14.026 12.153 32.824 1.00 20.02 197 VAL A O 1
ATOM 1230 N N . HIS A 1 198 ? 16.229 12.491 33.084 1.00 16.13 198 HIS A N 1
ATOM 1231 C CA . HIS A 1 198 ? 16.428 13.311 31.906 1.00 14.17 198 HIS A CA 1
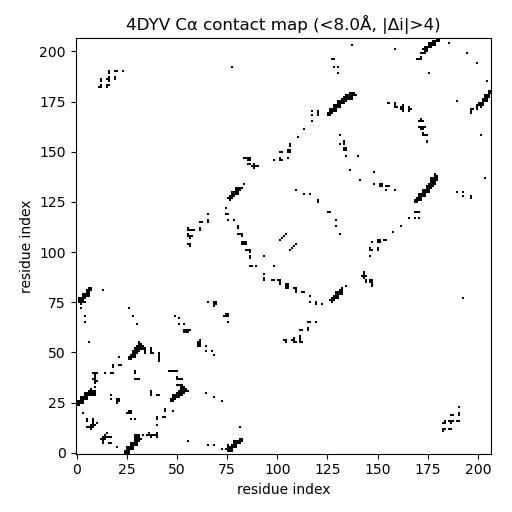ATOM 1232 C C . HIS A 1 198 ? 17.066 12.503 30.782 1.00 15.63 198 HIS A C 1
ATOM 1233 O O . HIS A 1 198 ? 17.543 13.101 29.766 1.00 15.11 198 HIS A O 1
ATOM 1240 N N . ASP A 1 199 ? 17.155 11.175 30.909 1.00 14.35 199 ASP A N 1
ATOM 1241 C CA . ASP A 1 199 ? 17.880 10.329 29.941 1.00 15.42 199 ASP A CA 1
ATOM 1242 C C . ASP A 1 199 ? 19.342 10.818 29.842 1.00 13.88 199 ASP A C 1
ATOM 1243 O O . ASP A 1 199 ? 19.957 10.712 28.769 1.00 13.57 199 ASP A O 1
ATOM 1248 N N . ILE A 1 200 ? 19.894 11.206 30.975 1.00 14.25 200 ILE A N 1
ATOM 1249 C CA . ILE A 1 200 ? 21.345 11.502 31.008 1.00 12.17 200 ILE A CA 1
ATOM 1250 C C . ILE A 1 200 ? 22.084 10.413 31.761 1.00 12.85 200 ILE A C 1
ATOM 1251 O O . ILE A 1 200 ? 21.787 10.153 32.910 1.00 14.91 200 ILE A O 1
ATOM 1256 N N . ALA A 1 201 ? 23.072 9.855 31.071 1.00 12.60 201 ALA A N 1
ATOM 1257 C CA . ALA A 1 201 ? 23.963 8.811 31.682 1.00 12.29 201 ALA A CA 1
ATOM 1258 C C . ALA A 1 201 ? 25.278 9.499 32.055 1.00 13.47 201 ALA A C 1
ATOM 1259 O O . ALA A 1 201 ? 25.664 10.512 31.471 1.00 13.77 201 ALA A O 1
ATOM 1261 N N . CYS A 1 202 ? 25.990 8.908 33.032 1.00 13.44 202 CYS A N 1
ATOM 1262 C CA . CYS A 1 202 ? 27.260 9.523 33.469 1.00 10.81 202 CYS A CA 1
ATOM 1263 C C . CYS A 1 202 ? 28.200 8.370 33.823 1.00 11.76 202 CYS A C 1
ATOM 1264 O O . CYS A 1 202 ? 27.787 7.387 34.512 1.00 12.21 202 CYS A O 1
ATOM 1267 N N . GLY A 1 203 ? 29.468 8.482 33.436 1.00 11.64 203 GLY A N 1
ATOM 1268 C CA . GLY A 1 203 ? 30.443 7.413 33.796 1.00 11.15 203 GLY A CA 1
ATOM 1269 C C . GLY A 1 203 ? 31.785 8.117 33.952 1.00 11.63 203 GLY A C 1
ATOM 1270 O O . GLY A 1 203 ? 31.930 9.331 33.652 1.00 11.69 203 GLY A O 1
ATOM 1271 N N . GLN A 1 204 ? 32.800 7.359 34.427 1.00 10.86 204 GLN A N 1
ATOM 1272 C CA . GLN A 1 204 ? 34.049 8.007 34.816 1.00 11.67 204 GLN A CA 1
ATOM 1273 C C . GLN A 1 204 ? 35.186 7.034 34.366 1.00 13.11 204 GLN A C 1
ATOM 1274 O O . GLN A 1 204 ? 35.073 5.809 34.448 1.00 13.32 204 GLN A O 1
ATOM 1280 N N . ILE A 1 205 ? 36.283 7.625 33.938 1.00 11.47 205 ILE A N 1
ATOM 1281 C CA . ILE A 1 205 ? 37.489 6.902 33.624 1.00 12.03 205 ILE A CA 1
ATOM 1282 C C . ILE A 1 205 ? 38.659 7.327 34.521 1.00 13.85 205 ILE A C 1
ATOM 1283 O O . ILE A 1 205 ? 38.859 8.477 34.734 1.00 14.23 205 ILE A O 1
ATOM 1288 N N . ASP A 1 206 ? 39.377 6.349 35.045 1.00 9.81 206 ASP A N 1
ATOM 1289 C CA . ASP A 1 206 ? 40.495 6.575 35.897 1.00 12.26 206 ASP A CA 1
ATOM 1290 C C . ASP A 1 206 ? 41.688 5.806 35.319 1.00 13.34 206 ASP A C 1
ATOM 1291 O O . ASP A 1 206 ? 41.511 4.805 34.718 1.00 12.62 206 ASP A O 1
ATOM 1296 N N . ILE A 1 207 ? 42.879 6.312 35.596 1.00 14.87 207 ILE A N 1
ATOM 1297 C CA . ILE A 1 207 ? 44.071 5.591 35.234 1.00 16.77 207 ILE A CA 1
ATOM 1298 C C . ILE A 1 207 ? 45.028 5.441 36.381 1.00 19.27 207 ILE A C 1
ATOM 1299 O O . ILE A 1 207 ? 44.965 6.180 37.325 1.00 17.88 207 ILE A O 1
ATOM 1304 N N . GLY A 1 208 ? 45.891 4.438 36.306 1.00 20.98 208 GLY A N 1
ATOM 1305 C CA . GLY A 1 208 ? 46.979 4.426 37.342 1.00 20.86 208 GLY A CA 1
ATOM 1306 C C . GLY A 1 208 ? 48.162 3.661 36.835 1.00 24.45 208 GLY A C 1
ATOM 1307 O O . GLY A 1 208 ? 48.305 3.393 35.612 1.00 22.76 208 GLY A O 1
ATOM 1308 N N . ASN A 1 209 ? 49.088 3.342 37.744 1.00 25.70 209 ASN A N 1
ATOM 1309 C CA . ASN A 1 209 ? 50.325 2.702 37.263 1.00 28.90 209 ASN A CA 1
ATOM 1310 C C . ASN A 1 209 ? 50.515 1.504 38.182 1.00 31.20 209 ASN A C 1
ATOM 1311 O O . ASN A 1 209 ? 50.280 1.618 39.424 1.00 30.11 209 ASN A O 1
ATOM 1313 N N . ALA A 1 210 ? 50.897 0.368 37.595 1.00 33.10 210 ALA A N 1
ATOM 1314 C CA . ALA A 1 210 ? 51.347 -0.755 38.412 1.00 37.26 210 ALA A CA 1
ATOM 1315 C C . ALA A 1 210 ? 52.669 -0.364 39.073 1.00 39.00 210 ALA A C 1
ATOM 1316 O O . ALA A 1 210 ? 52.873 -0.799 40.197 1.00 41.13 210 ALA A O 1
ATOM 1326 N N . ASP A 1 236 ? 50.257 6.295 27.221 1.00 26.89 236 ASP A N 1
ATOM 1327 C CA . ASP A 1 236 ? 49.971 6.903 25.943 1.00 25.24 236 ASP A CA 1
ATOM 1328 C C . ASP A 1 236 ? 48.507 7.443 25.983 1.00 22.42 236 ASP A C 1
ATOM 1329 O O . ASP A 1 236 ? 47.559 6.644 26.246 1.00 20.19 236 ASP A O 1
ATOM 1334 N N . VAL A 1 237 ? 48.340 8.731 25.704 1.00 19.71 237 VAL A N 1
ATOM 1335 C CA . VAL A 1 237 ? 46.997 9.344 25.728 1.00 20.26 237 VAL A CA 1
ATOM 1336 C C . VAL A 1 237 ? 46.034 8.663 24.743 1.00 19.63 237 VAL A C 1
ATOM 1337 O O . VAL A 1 237 ? 44.820 8.733 24.929 1.00 18.21 237 VAL A O 1
ATOM 1341 N N . ALA A 1 238 ? 46.576 7.983 23.742 1.00 18.56 238 ALA A N 1
ATOM 1342 C CA . ALA A 1 238 ? 45.749 7.346 22.720 1.00 20.61 238 ALA A CA 1
ATOM 1343 C C . ALA A 1 238 ? 44.815 6.311 23.376 1.00 19.29 238 ALA A C 1
ATOM 1344 O O . ALA A 1 238 ? 43.741 6.051 22.850 1.00 18.75 238 ALA A O 1
ATOM 1346 N N . HIS A 1 239 ? 45.285 5.668 24.426 1.00 19.32 239 HIS A N 1
ATOM 1347 C CA . HIS A 1 239 ? 44.500 4.593 25.111 1.00 18.93 239 HIS A CA 1
ATOM 1348 C C . HIS A 1 239 ? 43.387 5.178 25.975 1.00 16.91 239 HIS A C 1
ATOM 1349 O O . HIS A 1 239 ? 42.269 4.660 26.000 1.00 15.69 239 HIS A O 1
ATOM 1356 N N . VAL A 1 240 ? 43.651 6.283 26.664 1.00 16.83 240 VAL A N 1
ATOM 1357 C CA . VAL A 1 240 ? 42.551 6.932 27.350 1.00 17.13 240 VAL A CA 1
ATOM 1358 C C . VAL A 1 240 ? 41.505 7.390 26.259 1.00 16.57 240 VAL A C 1
ATOM 1359 O O . VAL A 1 240 ? 40.260 7.285 26.408 1.00 14.97 240 VAL A O 1
ATOM 1363 N N . ALA A 1 241 ? 41.996 7.936 25.132 1.00 14.59 241 ALA A N 1
ATOM 1364 C CA . ALA A 1 241 ? 41.025 8.456 24.093 1.00 14.43 241 ALA A CA 1
ATOM 1365 C C . ALA A 1 241 ? 40.204 7.283 23.531 1.00 16.03 241 ALA A C 1
ATOM 1366 O O . ALA A 1 241 ? 39.008 7.455 23.320 1.00 14.91 241 ALA A O 1
ATOM 1368 N N . SER A 1 242 ? 40.833 6.145 23.254 1.00 14.91 242 SER A N 1
ATOM 1369 C CA . SER A 1 242 ? 40.043 5.062 22.656 1.00 14.46 242 SER A CA 1
ATOM 1370 C C . SER A 1 242 ? 38.995 4.503 23.659 1.00 14.10 242 SER A C 1
ATOM 1371 O O . SER A 1 242 ? 37.901 4.116 23.238 1.00 13.51 242 SER A O 1
ATOM 1374 N N . ALA A 1 243 ? 39.366 4.517 24.936 1.00 13.10 243 ALA A N 1
ATOM 1375 C CA . ALA A 1 243 ? 38.404 4.121 26.000 1.00 12.87 243 ALA A CA 1
ATOM 1376 C C . ALA A 1 243 ? 37.232 5.087 26.090 1.00 12.01 243 ALA A C 1
ATOM 1377 O O . ALA A 1 243 ? 36.077 4.646 26.169 1.00 12.01 243 ALA A O 1
ATOM 1379 N N . VAL A 1 244 ? 37.496 6.403 25.949 1.00 11.18 244 VAL A N 1
ATOM 1380 C CA . VAL A 1 244 ? 36.410 7.388 26.007 1.00 12.50 244 VAL A CA 1
ATOM 1381 C C . VAL A 1 244 ? 35.476 7.245 24.791 1.00 13.58 244 VAL A C 1
ATOM 1382 O O . VAL A 1 244 ? 34.237 7.269 24.882 1.00 13.48 244 VAL A O 1
ATOM 1386 N N . VAL A 1 245 ? 36.069 7.055 23.612 1.00 13.41 245 VAL A N 1
ATOM 1387 C CA . VAL A 1 245 ? 35.299 6.766 22.396 1.00 14.11 245 VAL A CA 1
ATOM 1388 C C . VAL A 1 245 ? 34.408 5.523 22.596 1.00 14.52 245 VAL A C 1
ATOM 1389 O O . VAL A 1 245 ? 33.210 5.525 22.245 1.00 14.04 245 VAL A O 1
ATOM 1393 N N . TYR A 1 246 ? 34.988 4.456 23.169 1.00 14.06 246 TYR A N 1
ATOM 1394 C CA . TYR A 1 246 ? 34.217 3.280 23.470 1.00 13.53 246 TYR A CA 1
ATOM 1395 C C . TYR A 1 246 ? 32.989 3.574 24.385 1.00 13.75 246 TYR A C 1
ATOM 1396 O O . TYR A 1 246 ? 31.841 3.229 24.080 1.00 14.72 246 TYR A O 1
ATOM 1413 N N . ALA A 1 248 ? 31.533 6.376 24.903 1.00 12.88 248 ALA A N 1
ATOM 1414 C CA . ALA A 1 248 ? 30.540 7.283 24.230 1.00 14.68 248 ALA A CA 1
ATOM 1415 C C . ALA A 1 248 ? 29.776 6.527 23.151 1.00 15.87 248 ALA A C 1
ATOM 1416 O O . ALA A 1 248 ? 28.729 6.988 22.721 1.00 15.83 248 ALA A O 1
ATOM 1418 N N . SER A 1 249 ? 30.335 5.388 22.695 1.00 16.81 249 SER A N 1
ATOM 1419 C CA . SER A 1 249 ? 29.667 4.595 21.622 1.00 16.79 249 SER A CA 1
ATOM 1420 C C . SER A 1 249 ? 28.412 3.890 22.036 1.00 17.11 249 SER A C 1
ATOM 1421 O O . SER A 1 249 ? 27.643 3.465 21.171 1.00 18.23 249 SER A O 1
ATOM 1424 N N . LEU A 1 250 ? 28.199 3.650 23.307 1.00 14.85 250 LEU A N 1
ATOM 1425 C CA . LEU A 1 250 ? 27.102 2.836 23.818 1.00 16.73 250 LEU A CA 1
ATOM 1426 C C . LEU A 1 250 ? 25.775 3.615 23.722 1.00 20.27 250 LEU A C 1
ATOM 1427 O O . LEU A 1 250 ? 25.735 4.835 23.889 1.00 17.97 250 LEU A O 1
ATOM 1432 N N . PRO A 1 251 ? 24.684 2.866 23.523 1.00 21.86 251 PRO A N 1
ATOM 1433 C CA . PRO A 1 251 ? 23.389 3.570 23.628 1.00 22.66 251 PRO A CA 1
ATOM 1434 C C . PRO A 1 251 ? 23.129 4.016 25.055 1.00 23.51 251 PRO A C 1
ATOM 1435 O O . PRO A 1 251 ? 23.765 3.543 25.984 1.00 20.92 251 PRO A O 1
ATOM 1439 N N . LEU A 1 252 ? 22.156 4.878 25.252 1.00 24.64 252 LEU A N 1
ATOM 1440 C CA . LEU A 1 252 ? 21.918 5.446 26.553 1.00 26.75 252 LEU A CA 1
ATOM 1441 C C . LEU A 1 252 ? 21.508 4.517 27.679 1.00 27.82 252 LEU A C 1
ATOM 1442 O O . LEU A 1 252 ? 21.610 4.896 28.793 1.00 30.80 252 LEU A O 1
ATOM 1447 N N . ASP A 1 253 ? 20.973 3.358 27.379 1.00 29.64 253 ASP A N 1
ATOM 1448 C CA . ASP A 1 253 ? 20.571 2.439 28.439 1.00 30.89 253 ASP A CA 1
ATOM 1449 C C . ASP A 1 253 ? 21.617 1.421 28.885 1.00 28.21 253 ASP A C 1
ATOM 1450 O O . ASP A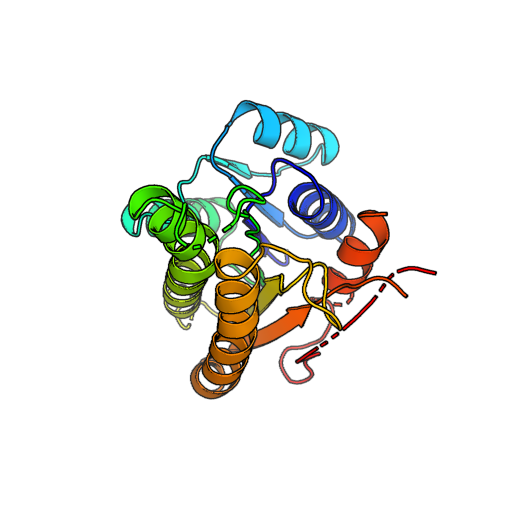 1 253 ? 21.358 0.615 29.711 1.00 26.76 253 ASP A O 1
ATOM 1455 N N . ALA A 1 254 ? 22.803 1.515 28.306 1.00 25.93 254 ALA A N 1
ATOM 1456 C CA . ALA A 1 254 ? 23.959 0.792 28.799 1.00 22.45 254 ALA A CA 1
ATOM 1457 C C . ALA A 1 254 ? 25.071 1.799 29.042 1.00 21.46 254 ALA A C 1
ATOM 1458 O O . ALA A 1 254 ? 25.192 2.719 28.301 1.00 25.03 254 ALA A O 1
ATOM 1460 N N . ASN A 1 255 ? 25.785 1.686 30.132 1.00 16.56 255 ASN A N 1
ATOM 1461 C CA . ASN A 1 255 ? 26.695 2.768 30.441 1.00 12.46 255 ASN A CA 1
ATOM 1462 C C . ASN A 1 255 ? 27.868 2.189 31.187 1.00 15.32 255 ASN A C 1
ATOM 1463 O O . ASN A 1 255 ? 27.663 1.586 32.272 1.00 16.87 255 ASN A O 1
ATOM 1468 N N . VAL A 1 256 ? 29.073 2.540 30.748 1.00 12.92 256 VAL A N 1
ATOM 1469 C CA . VAL A 1 256 ? 30.246 2.197 31.577 1.00 10.64 256 VAL A CA 1
ATOM 1470 C C . VAL A 1 256 ? 30.301 3.175 32.703 1.00 10.52 256 VAL A C 1
ATOM 1471 O O . VAL A 1 256 ? 30.652 4.396 32.492 1.00 13.53 256 VAL A O 1
ATOM 1475 N N . GLN A 1 257 ? 29.933 2.761 33.953 1.00 14.10 257 GLN A N 1
ATOM 1476 C CA . GLN A 1 257 ? 29.889 3.781 35.023 1.00 14.10 257 GLN A CA 1
ATOM 1477 C C . GLN A 1 257 ? 31.292 4.102 35.555 1.00 13.20 257 GLN A C 1
ATOM 1478 O O . GLN A 1 257 ? 31.624 5.215 35.880 1.00 13.32 257 GLN A O 1
ATOM 1484 N N . PHE A 1 258 ? 32.134 3.062 35.559 1.00 13.44 258 PHE A N 1
ATOM 1485 C CA . PHE A 1 258 ? 33.543 3.225 35.980 1.00 13.00 258 PHE A CA 1
ATOM 1486 C C . PHE A 1 258 ? 34.444 2.336 35.219 1.00 11.90 258 PHE A C 1
ATOM 1487 O O . PHE A 1 258 ? 34.091 1.156 35.020 1.00 12.01 258 PHE A O 1
ATOM 1503 N N . THR A 1 260 ? 38.915 1.548 34.847 1.00 12.61 260 THR A N 1
ATOM 1504 C CA . THR A 1 260 ? 40.292 1.962 35.264 1.00 12.17 260 THR A CA 1
ATOM 1505 C C . THR A 1 260 ? 41.259 1.286 34.303 1.00 13.40 260 THR A C 1
ATOM 1506 O O . THR A 1 260 ? 41.201 0.049 34.154 1.00 13.58 260 THR A O 1
ATOM 1510 N N . ILE A 1 261 ? 42.138 2.080 33.683 1.00 13.91 261 ILE A N 1
ATOM 1511 C CA . ILE A 1 261 ? 43.180 1.538 32.832 1.00 15.31 261 ILE A CA 1
ATOM 1512 C C . ILE A 1 261 ? 44.536 1.741 33.528 1.00 16.37 261 ILE A C 1
ATOM 1513 O O . ILE A 1 261 ? 44.787 2.788 34.122 1.00 13.60 261 ILE A O 1
ATOM 1526 N N . ALA A 1 263 ? 48.818 1.289 33.591 1.00 25.94 263 ALA A N 1
ATOM 1527 C CA . ALA A 1 263 ? 49.988 1.178 32.670 1.00 29.58 263 ALA A CA 1
ATOM 1528 C C . ALA A 1 263 ? 50.798 0.003 33.265 1.00 31.07 263 ALA A C 1
ATOM 1529 O O . ALA A 1 263 ? 50.945 -0.020 34.485 1.00 32.44 263 ALA A O 1
ATOM 1531 N N . THR A 1 264 ? 51.182 -0.985 32.419 1.00 35.59 264 THR A N 1
ATOM 1532 C CA . THR A 1 264 ? 52.392 -1.933 32.585 1.00 39.81 264 THR A CA 1
ATOM 1533 C C . THR A 1 264 ? 52.302 -2.867 33.764 1.00 40.14 264 THR A C 1
ATOM 1534 O O . THR A 1 264 ? 53.262 -3.585 34.033 1.00 40.89 264 THR A O 1
#

Secondary structure (DSSP, 8-state):
--EEEETTTTSHHHHHHHHHHHHTT-EEEEEES-HHHHHHHHHHHTS--EEEE--TTSHHHHHHHHHHHHHHHS---EEEE-------S------HHHHHHHHIIIIIHHHHHHHHHHH---SSS--EEEEEE--SSTTSPPTT-HHHHHHHHHHHHHHHHHHHHHGGGTEEEEEE------HHHHHHHHH---S-TTS--------

B-factor: mean 20.2, std 8.24, range [9.06, 55.07]

CATH classification: 3.40.50.720

Foldseek 3Di:
DAEEEFEPCLDFLSLLQQLLCVVVPYAYEYEYQDQVSLVVSVVSSVDHYHYQRADLLDLVRLLVSVVVRCVPPNAHAEYEQDFADFADQDDVPDDPVSLVVLCSGLASSSLSNLVSNLVSLPDPVWEHEYEYEAEAAPPDDDHSTVSRVVSR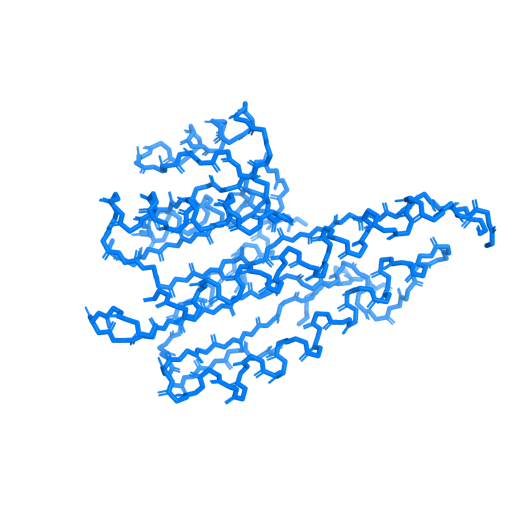VVVLVVLVVSCVVRVVRLYHYAYEYEHECGSNVVSVVVVCSPDPSVDDHRYYYYD

InterPro domains:
  IPR002347 Short-chain dehydrogenase/reductase SDR [PF00106] (7-198)
  IPR002347 Short-chain dehydrogenase/reductase SDR [PR00080] (79-90)
  IPR002347 Short-chain dehydrogenase/reductase SDR [PR00080] (135-143)
  IPR002347 Short-chain dehydrogenase/reductase SDR [PR00080] (155-174)
  IPR002347 Short-chain dehydrogenase/reductase SDR [PR00081] (8-25)
  IPR002347 Short-chain dehydrogenase/reductase SDR [PR00081] (79-90)
  IPR002347 Short-chain dehydrogenase/reductase SDR [PR00081] (129-145)
  IPR002347 Short-chain dehydrogenase/reductase SDR [PR00081] (155-174)
  IPR002347 Short-chain dehydrogenase/reductase SDR [PR00081] (208-228)
  IPR020904 Short-chain dehydrogenase/reductase, conserved site [PS00061] (142-170)
  IPR036291 NAD(P)-binding domain superfamily [SSF51735] (4-230)

Sequence (207 aa):
KKIAIVTGAGSGVGRAVAVALAGAGYGVALAGRRLDALQETAAEIGDDALCVPTDVTDPDSVRALFTATVEKFGRVDVLFNNAGTGAPAIPEDLTFAQWKQVVDTNLTGPFLCTQEAFRVKAQEPRGGRIINNGSISATSPRPYSAPYTATKHAITGLTKSTSLDGRVHDIACGQIDIGNADVAHVASAVVYASLPLDANVQFTIAT

Nearest PDB structures (foldseek):
  7e6o-assembly1_A  TM=9.219E-01  e=8.032E-18  Paracoccus denitrificans PD1222
  7e6o-assembly1_B  TM=9.215E-01  e=2.098E-17  Paracoccus denitrificans PD1222
  7e6o-assembly1_D  TM=9.160E-01  e=1.861E-17  Paracoccus denitrificans PD1222
  7e6o-assembly1_C  TM=8.692E-01  e=1.298E-17  Paracoccus denitrificans PD1222
  1k2w-assembly1_A  TM=9.170E-01  e=3.887E-15  Cereibacter sphaeroides

Radius of gyration: 16.19 Å; Cα contacts (8 Å, |Δi|>4): 423; chains: 1; bounding box: 40×34×46 Å

Solvent-accessible surface area: 10089 Å² total